Protein AF-A0A352EFM8-F1 (afdb_monomer)

Mean predicted aligned error: 11.44 Å

Sequence (247 aa):
MKALNWIQSRQKWVYFTLVALVGALAIYLSIPFSAQFQYDYRLGQVWLEDDLYAPTDVVLPKSVDDLETDRSLLIENKDLLYDYHFRKEVWEEQSILDTLSIDQYKIWQESGVIESLPSANHRLFLYDGTLLDFTSSFTPNSIQAKHGLEEGVVILPTYTLNTALTDSALQFKLQALTLNKGILTSGTPVVLRGATITTEKFEMLKALERSFDASANELNWSARVGAVLYILLMFFALAVYLHVHYP

Nearest PDB structures (foldseek):
  8foh-assembly1_C  TM=2.160E-01  e=4.824E+00  Saccharomyces cerevisiae
  8foj-assembly1_C  TM=1.645E-01  e=9.519E+00  Saccharomyces cerevisiae

Secondary structure (DSSP, 8-state):
-HHHHHHHHTHHHHHHHHHHHHHHHHHHHH-------S----TT-B--SSPEEPSS-EEEEPPHHHHHHHHHHHHHTPPEEEEE---HHHHHHTT--SSS-THHHHHHHHH-B-SSPPPTTS-EEETTS-B---TTPBPHHHHHHHHT--TT-----SEEE-HHHHHHHHHHHHHT--SEEEEE-TT-EEE-TT-B--HHHHHHHHHHHHHHHHHHHHHHHHHHHHHHHHHHHHHHHHHHHHHHH--

pLDDT: mean 85.29, std 9.62, range [52.12, 95.75]

Solvent-accessible surface area (backbone atoms only — not comparable to full-atom values): 14351 Å² total; per-residue (Å²): 128,66,70,65,60,55,48,62,80,41,41,72,59,54,52,49,54,53,52,47,51,54,50,45,50,54,56,58,75,68,58,84,79,69,63,68,69,90,74,90,84,54,81,70,39,65,36,83,54,76,68,38,52,30,88,50,73,40,69,35,68,50,52,70,66,55,53,50,49,54,50,48,53,48,65,76,45,35,56,45,26,24,43,82,48,94,48,57,69,62,51,59,76,63,54,77,68,88,82,72,61,80,64,54,50,51,50,44,64,74,43,32,26,32,82,68,88,75,65,90,74,43,50,40,25,35,79,88,67,48,82,53,78,65,90,73,38,43,32,52,68,58,51,33,66,75,69,71,54,65,96,82,70,82,66,80,55,26,46,44,80,34,60,70,59,22,51,51,53,46,49,51,53,63,70,66,56,74,66,52,77,48,68,48,48,51,70,41,79,64,48,50,56,71,37,66,29,41,73,68,44,42,52,52,52,53,39,48,38,52,52,44,44,56,54,28,54,60,51,36,53,58,50,50,54,49,50,54,51,50,49,51,50,54,50,47,55,52,50,52,52,44,54,74,77,58,120

Radius of gyration: 38.6 Å; Cα contacts (8 Å, |Δi|>4): 262; chains: 1; bounding box: 72×63×109 Å

Foldseek 3Di:
DVVVVVCVVCVVVVVLVVVLVVVLVVVLVPDPLADFDPDDDDAFDFAADAFDFAQAKFFQFDDPVRLVVVLVVCVVAFAWEKEFADCLVVVVVVPQDVDDDSVVSVLQNVLWEDQDDDDPSHFYAYPVRHGDDNPSHHYPVRVCVVRVTDPPDDDDTRIDTDPVVRVVRSVVVSVVDDRTPGMRHGRHGLDHHRDTCHPSSVSVVVRSRVVSRVVSVVVSVVVSVVSSVVSVVVSVVVVVVCVVPPD

Structure (mmCIF, N/CA/C/O backbone):
data_AF-A0A352EFM8-F1
#
_entry.id   AF-A0A352EFM8-F1
#
loop_
_atom_site.group_PDB
_atom_site.id
_atom_site.type_symbol
_atom_site.label_atom_id
_atom_site.label_alt_id
_atom_site.label_comp_id
_atom_site.label_asym_id
_atom_site.label_entity_id
_atom_site.label_seq_id
_atom_site.pdbx_PDB_ins_code
_atom_site.Cartn_x
_atom_site.Cartn_y
_atom_site.Cartn_z
_atom_site.occupancy
_atom_site.B_iso_or_equiv
_atom_site.auth_seq_id
_atom_site.auth_comp_id
_atom_site.auth_asym_id
_atom_site.auth_atom_id
_atom_site.pdbx_PDB_model_num
ATOM 1 N N . MET A 1 1 ? -32.260 -40.413 50.778 1.00 54.03 1 MET A N 1
ATOM 2 C CA . MET A 1 1 ? -33.074 -39.176 50.882 1.00 54.03 1 MET A CA 1
ATOM 3 C C . MET A 1 1 ? -32.422 -38.105 51.784 1.00 54.03 1 MET A C 1
ATOM 5 O O . MET A 1 1 ? -33.119 -37.436 52.528 1.00 54.03 1 MET A O 1
ATOM 9 N N . LYS A 1 2 ? -31.091 -37.897 51.732 1.00 56.03 2 LYS A N 1
ATOM 10 C CA . LYS A 1 2 ? -30.406 -36.829 52.504 1.00 56.03 2 LYS A CA 1
ATOM 11 C C . LYS A 1 2 ? -30.242 -35.518 51.717 1.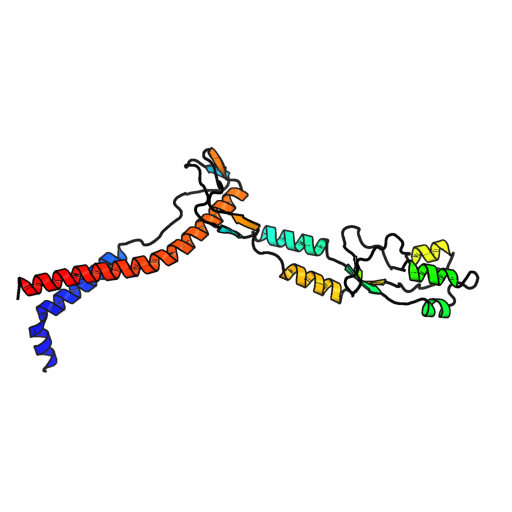00 56.03 2 LYS A C 1
ATOM 13 O O . LYS A 1 2 ? -30.234 -34.452 52.316 1.00 56.03 2 LYS A O 1
ATOM 18 N N . ALA A 1 3 ? -30.191 -35.591 50.384 1.00 60.59 3 ALA A N 1
ATOM 19 C CA . ALA A 1 3 ? -30.083 -34.417 49.513 1.00 60.59 3 ALA A CA 1
ATOM 20 C C . ALA A 1 3 ? -31.342 -33.524 49.534 1.00 60.59 3 ALA A C 1
ATOM 22 O O . ALA A 1 3 ? -31.232 -32.304 49.497 1.00 60.59 3 ALA A O 1
ATOM 23 N N . LEU A 1 4 ? -32.532 -34.124 49.662 1.00 63.97 4 LEU A N 1
ATOM 24 C CA . LEU A 1 4 ? -33.809 -33.400 49.632 1.00 63.97 4 LEU A CA 1
ATOM 25 C C . LEU A 1 4 ? -34.028 -32.541 50.893 1.00 63.97 4 LEU A C 1
ATOM 27 O O . LEU A 1 4 ? -34.449 -31.393 50.799 1.00 63.97 4 LEU A O 1
ATOM 31 N N . ASN A 1 5 ? -33.642 -33.057 52.066 1.00 61.78 5 ASN A N 1
ATOM 32 C CA . ASN A 1 5 ? -33.755 -32.328 53.335 1.00 61.78 5 ASN A CA 1
ATOM 33 C C . ASN A 1 5 ? -32.667 -31.243 53.491 1.00 61.78 5 ASN A C 1
ATOM 35 O O . ASN A 1 5 ? -32.882 -30.257 54.190 1.00 61.78 5 ASN A O 1
ATOM 39 N N . TRP A 1 6 ? -31.522 -31.385 52.809 1.00 64.12 6 TRP A N 1
ATOM 40 C CA . TRP A 1 6 ? -30.477 -30.351 52.737 1.00 64.12 6 TRP A CA 1
ATOM 41 C C . TRP A 1 6 ? -30.919 -29.124 51.921 1.00 64.12 6 TRP A C 1
ATOM 43 O O . TRP A 1 6 ? -30.577 -27.993 52.258 1.00 64.12 6 TRP A O 1
ATOM 53 N N . ILE A 1 7 ? -31.734 -29.338 50.884 1.00 58.78 7 ILE A N 1
ATOM 54 C CA . ILE A 1 7 ? -32.344 -28.266 50.085 1.00 58.78 7 ILE A CA 1
ATOM 55 C C . ILE A 1 7 ? -33.415 -27.503 50.873 1.00 58.78 7 ILE A C 1
ATOM 57 O O . ILE A 1 7 ? -33.482 -26.280 50.768 1.00 58.78 7 ILE A O 1
ATOM 61 N N . GLN A 1 8 ? -34.201 -28.182 51.715 1.00 64.25 8 GLN A N 1
ATOM 62 C CA . GLN A 1 8 ? -35.221 -27.515 52.533 1.00 64.25 8 GLN A CA 1
ATOM 63 C C . GLN A 1 8 ? -34.623 -26.587 53.599 1.00 64.25 8 GLN A C 1
ATOM 65 O O . GLN A 1 8 ? -35.146 -25.496 53.813 1.00 64.25 8 GLN A O 1
ATOM 70 N N . SER A 1 9 ? -33.491 -26.945 54.218 1.00 67.06 9 SER A N 1
ATOM 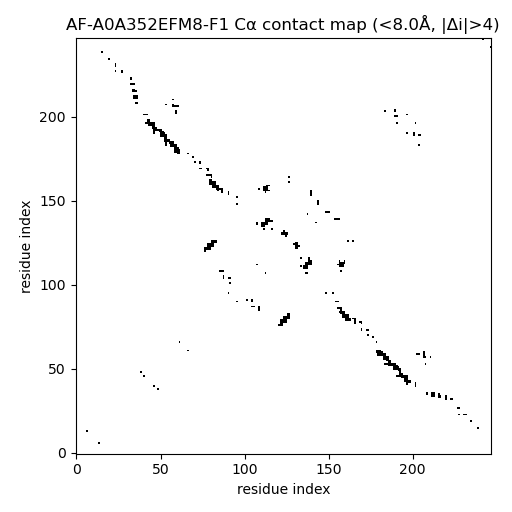71 C CA . SER A 1 9 ? -32.842 -26.065 55.205 1.00 67.06 9 SER A CA 1
ATOM 72 C C . SER A 1 9 ? -32.179 -24.827 54.584 1.00 67.06 9 SER A C 1
ATOM 74 O O . SER A 1 9 ? -31.932 -23.849 55.286 1.00 67.06 9 SER A O 1
ATOM 76 N N . ARG A 1 10 ? -31.917 -24.838 53.268 1.00 75.19 10 ARG A N 1
ATOM 77 C CA . ARG A 1 10 ? -31.292 -23.731 52.517 1.00 75.19 10 ARG A CA 1
ATOM 78 C C . ARG A 1 10 ? -32.223 -23.051 51.513 1.00 75.19 10 ARG A C 1
ATOM 80 O O . ARG A 1 10 ? -31.763 -22.242 50.710 1.00 75.19 10 ARG A O 1
ATOM 87 N N . GLN A 1 11 ? -33.525 -23.329 51.576 1.00 80.12 11 GLN A N 1
ATOM 88 C CA . GLN A 1 11 ? -34.507 -22.877 50.590 1.00 80.12 11 GLN A CA 1
ATOM 89 C C . GLN A 1 11 ? -34.464 -21.355 50.349 1.00 80.12 11 GLN A C 1
ATOM 91 O O . GLN A 1 11 ? -34.461 -20.930 49.197 1.00 80.12 11 GLN A O 1
ATOM 96 N N . LYS A 1 12 ? -34.338 -20.534 51.405 1.00 78.00 12 LYS A N 1
ATOM 97 C CA . LYS A 1 12 ? -34.237 -19.063 51.284 1.00 78.00 12 LYS A CA 1
ATOM 98 C C . LYS A 1 12 ? -33.049 -18.620 50.413 1.00 78.00 12 LYS A C 1
ATOM 100 O O . LYS A 1 12 ? -33.198 -17.757 49.554 1.00 78.00 12 LYS A O 1
ATOM 105 N N . TRP A 1 13 ? -31.889 -19.249 50.597 1.00 78.81 13 TRP A N 1
ATOM 106 C CA . TRP A 1 13 ? -30.665 -18.930 49.859 1.00 78.81 13 TRP A CA 1
ATOM 107 C C . TRP A 1 13 ? -30.717 -19.399 48.405 1.00 78.81 13 TRP A C 1
ATOM 109 O O . TRP A 1 13 ? -30.233 -18.691 47.531 1.00 78.81 13 TRP A O 1
ATOM 119 N N . VAL A 1 14 ? -31.347 -20.547 48.136 1.00 83.56 14 VAL A N 1
ATOM 120 C CA . VAL A 1 14 ? -31.542 -21.055 46.765 1.00 83.56 14 VAL A CA 1
ATOM 121 C C . VAL A 1 14 ? -32.474 -20.144 45.958 1.00 83.56 14 VAL A C 1
ATOM 123 O O . VAL A 1 14 ? -32.205 -19.862 44.794 1.00 83.56 14 VAL A O 1
ATOM 126 N N . TYR A 1 15 ? -33.554 -19.645 46.568 1.00 83.19 15 TYR A N 1
ATOM 127 C CA . TYR A 1 15 ? -34.435 -18.677 45.907 1.00 83.19 15 TYR A CA 1
ATOM 128 C C . TYR A 1 15 ? -33.726 -17.346 45.644 1.00 83.19 15 TYR A C 1
ATOM 130 O O . TYR A 1 15 ? -33.849 -16.799 44.550 1.00 83.19 15 TYR A O 1
ATOM 138 N N . PHE A 1 16 ? -32.954 -16.842 46.611 1.00 85.25 16 PHE A N 1
ATOM 139 C CA . PHE A 1 16 ? -32.200 -15.602 46.439 1.00 85.25 16 PHE A CA 1
ATOM 140 C C . PHE A 1 16 ? -31.177 -15.701 45.302 1.00 85.25 16 PHE A C 1
ATOM 142 O O . PHE A 1 16 ? -31.128 -14.814 44.453 1.00 85.25 16 PHE A O 1
ATOM 149 N N . THR A 1 17 ? -30.394 -16.785 45.237 1.00 85.00 17 THR A N 1
ATOM 150 C CA . THR A 1 17 ? -29.406 -16.970 44.162 1.00 85.00 17 THR A CA 1
ATOM 151 C C . THR A 1 17 ? -30.064 -17.086 42.791 1.00 85.00 17 THR A C 1
ATOM 153 O O . THR A 1 17 ? -29.550 -16.523 41.828 1.00 85.00 17 THR A O 1
ATOM 156 N N . LEU A 1 18 ? -31.219 -17.751 42.697 1.00 86.75 18 LEU A N 1
ATOM 157 C CA . LEU A 1 18 ? -31.985 -17.844 41.455 1.00 86.75 18 LEU A CA 1
ATOM 158 C C . LEU A 1 18 ? -32.497 -16.468 40.994 1.00 86.75 18 LEU A C 1
ATOM 160 O O . LEU A 1 18 ? -32.308 -16.106 39.834 1.00 86.75 18 LEU A O 1
ATOM 164 N N . VAL A 1 19 ? -33.091 -15.679 41.896 1.00 86.88 19 VAL A N 1
ATOM 165 C CA . VAL A 1 19 ? -33.574 -14.320 41.584 1.00 86.88 19 VAL A CA 1
ATOM 166 C C . VAL A 1 19 ? -32.415 -13.394 41.210 1.00 86.88 19 VAL A C 1
ATOM 168 O O . VAL A 1 19 ? -32.523 -12.654 40.234 1.00 86.88 19 VAL A O 1
ATOM 171 N N . ALA A 1 20 ? -31.294 -13.466 41.930 1.00 89.38 20 ALA A N 1
ATOM 172 C CA . ALA A 1 20 ? -30.094 -12.690 41.631 1.00 89.38 20 ALA A CA 1
ATOM 173 C C . ALA A 1 20 ? -29.517 -13.033 40.250 1.00 89.38 20 ALA A C 1
ATOM 175 O O . ALA A 1 20 ? -29.157 -12.132 39.499 1.00 89.38 20 ALA A O 1
ATOM 176 N N . LEU A 1 21 ? -29.480 -14.317 39.881 1.00 88.62 21 LEU A N 1
ATOM 177 C CA . LEU A 1 21 ? -28.984 -14.755 38.576 1.00 88.62 21 LEU A CA 1
ATOM 178 C C . LEU A 1 21 ? -29.888 -14.272 37.437 1.00 88.62 21 LEU A C 1
ATOM 180 O O . LEU A 1 21 ? -29.389 -13.735 36.450 1.00 88.62 21 LEU A O 1
ATOM 184 N N . VAL A 1 22 ? -31.210 -14.408 37.580 1.00 89.38 22 VAL A N 1
ATOM 185 C CA . VAL A 1 22 ? -32.173 -13.922 36.578 1.00 89.38 22 VAL A CA 1
ATOM 186 C C . VAL A 1 22 ? -32.122 -12.396 36.464 1.00 89.38 22 VAL A C 1
ATOM 188 O O . VAL A 1 22 ? -32.109 -11.867 35.354 1.00 89.38 22 VAL A O 1
ATOM 191 N N . GLY A 1 23 ? -32.037 -11.684 37.591 1.00 88.25 23 GLY A N 1
ATOM 192 C CA . GLY A 1 23 ? -31.904 -10.228 37.615 1.00 88.25 23 GLY A CA 1
ATOM 193 C C . GLY A 1 23 ? -30.600 -9.749 36.978 1.00 88.25 23 GLY A C 1
ATOM 194 O O . GLY A 1 23 ? -30.615 -8.823 36.171 1.00 88.25 23 GLY A O 1
ATOM 195 N N . ALA A 1 24 ? -29.482 -10.416 37.271 1.00 88.88 24 ALA A N 1
ATOM 196 C CA . ALA A 1 24 ? -28.196 -10.116 36.655 1.00 88.88 24 ALA A CA 1
ATOM 197 C C . ALA A 1 24 ? -28.226 -10.325 35.138 1.00 88.88 24 ALA A C 1
ATOM 199 O O . ALA A 1 24 ? -27.746 -9.471 34.394 1.00 88.88 24 ALA A O 1
ATOM 200 N N . LEU A 1 25 ? -28.836 -11.424 34.681 1.00 87.62 25 LEU A N 1
ATOM 201 C CA . LEU A 1 25 ? -29.013 -11.711 33.260 1.00 87.62 25 LEU A CA 1
ATOM 202 C C . LEU A 1 25 ? -29.876 -10.638 32.577 1.00 87.62 25 LEU A C 1
ATOM 204 O O . LEU A 1 25 ? -29.511 -10.151 31.511 1.00 87.62 25 LEU A O 1
ATOM 208 N N . ALA A 1 26 ? -30.988 -10.239 33.202 1.00 87.94 26 ALA A N 1
ATOM 209 C CA . ALA A 1 26 ? -31.881 -9.212 32.671 1.00 87.94 26 ALA A CA 1
ATOM 210 C C . ALA A 1 26 ? -31.186 -7.847 32.543 1.00 87.94 26 ALA A C 1
ATOM 212 O O . ALA A 1 26 ? -31.298 -7.201 31.504 1.00 87.94 26 ALA A O 1
ATOM 213 N N . ILE A 1 27 ? -30.425 -7.431 33.564 1.00 87.38 27 ILE A N 1
ATOM 214 C CA . ILE A 1 27 ? -29.653 -6.180 33.526 1.00 87.38 27 ILE A CA 1
ATOM 215 C C . ILE A 1 27 ? -28.580 -6.253 32.438 1.00 87.38 27 ILE A C 1
ATOM 217 O O . ILE A 1 27 ? -28.457 -5.327 31.640 1.00 87.38 27 ILE A O 1
ATOM 221 N N . TYR A 1 28 ? -27.828 -7.355 32.373 1.00 87.50 28 TYR A N 1
ATOM 222 C CA . TYR A 1 28 ? -26.760 -7.526 31.391 1.00 87.50 28 TYR A CA 1
ATOM 223 C C . TYR A 1 28 ? -27.277 -7.452 29.949 1.00 87.50 28 TYR A C 1
ATOM 225 O O . TYR A 1 28 ? -26.687 -6.761 29.122 1.00 87.50 28 TYR A O 1
ATOM 233 N N . LEU A 1 29 ? -28.400 -8.116 29.658 1.00 84.69 29 LEU A N 1
ATOM 234 C CA . LEU A 1 29 ? -29.023 -8.093 28.332 1.00 84.69 29 LEU A CA 1
ATOM 235 C C . LEU A 1 29 ? -29.614 -6.723 27.964 1.00 84.69 29 LEU A C 1
ATOM 237 O O . LEU A 1 29 ? -29.805 -6.448 26.783 1.00 84.69 29 LEU A O 1
ATOM 241 N N . SER A 1 30 ? -29.901 -5.866 28.949 1.00 84.00 30 SER A N 1
ATOM 242 C CA . SER A 1 30 ? -30.507 -4.552 28.721 1.00 84.00 30 SER A CA 1
ATOM 243 C C . SER A 1 30 ? -29.502 -3.455 28.343 1.00 84.00 30 SER A C 1
ATOM 245 O O . SER A 1 30 ? -29.942 -2.389 27.915 1.00 84.00 30 SER A O 1
ATOM 247 N N . ILE A 1 31 ? -28.190 -3.661 28.517 1.00 81.56 31 ILE A N 1
ATOM 248 C CA . ILE A 1 31 ? -27.173 -2.628 28.254 1.00 81.56 31 ILE A CA 1
ATOM 249 C C . ILE A 1 31 ? -26.603 -2.790 26.828 1.00 81.56 31 ILE A C 1
ATOM 251 O O . ILE A 1 31 ? -25.932 -3.788 26.550 1.00 81.56 31 ILE A O 1
ATOM 255 N N . PRO A 1 32 ? -26.805 -1.816 25.916 1.00 71.38 32 PRO A N 1
ATOM 256 C CA . PRO A 1 32 ? -26.216 -1.847 24.579 1.00 71.38 32 PRO A CA 1
ATOM 257 C C . PRO A 1 32 ? -24.745 -1.394 24.622 1.00 71.38 32 PRO A C 1
ATOM 259 O O . PRO A 1 32 ? -24.435 -0.207 24.593 1.00 71.38 32 PRO A O 1
ATOM 262 N N . PHE A 1 33 ? -23.814 -2.348 24.698 1.00 66.94 33 PHE A N 1
ATOM 263 C CA . PHE A 1 33 ? -22.368 -2.080 24.667 1.00 66.94 33 PHE A CA 1
ATOM 264 C C . PHE A 1 33 ? -21.849 -1.934 23.228 1.00 66.94 33 PHE A C 1
ATOM 266 O O . PHE A 1 33 ? -21.210 -2.857 22.711 1.00 66.94 33 PHE A O 1
ATOM 273 N N . SER A 1 34 ? -22.150 -0.811 22.576 1.00 63.75 34 SER A N 1
ATOM 274 C CA . SER A 1 34 ? -21.609 -0.459 21.258 1.00 63.75 34 SER A CA 1
ATOM 275 C C . SER A 1 34 ? -21.131 0.990 21.254 1.00 63.75 34 SER A C 1
ATOM 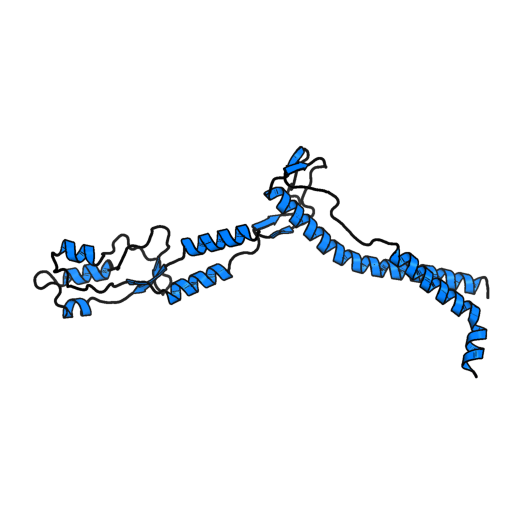277 O O . SER A 1 34 ? -21.950 1.906 21.297 1.00 63.75 34 SER A O 1
ATOM 279 N N . ALA A 1 35 ? -19.818 1.206 21.180 1.00 65.44 35 ALA A N 1
ATOM 280 C CA . ALA A 1 35 ? -19.294 2.483 20.715 1.00 65.44 35 ALA A CA 1
ATOM 281 C C . ALA A 1 35 ? -19.437 2.505 19.187 1.00 65.44 35 ALA A C 1
ATOM 283 O O . ALA A 1 35 ? -18.961 1.599 18.511 1.00 65.44 35 ALA A O 1
ATOM 284 N N . GLN A 1 36 ? -20.180 3.488 18.687 1.00 71.56 36 GLN A N 1
ATOM 285 C CA . GLN A 1 36 ? -20.426 3.731 17.268 1.00 71.56 36 GLN A CA 1
ATOM 286 C C . GLN A 1 36 ? -19.877 5.113 16.929 1.00 71.56 36 GLN A C 1
ATOM 288 O O . GLN A 1 36 ? -19.840 5.999 17.789 1.00 71.56 36 GLN A O 1
ATOM 293 N N . PHE A 1 37 ? -19.452 5.303 15.685 1.00 83.44 37 PHE A N 1
ATOM 294 C CA . PHE A 1 37 ? -19.069 6.621 15.196 1.00 83.44 37 PHE A CA 1
ATOM 295 C C . PHE A 1 37 ? -20.263 7.586 15.292 1.00 83.44 37 PHE A C 1
ATOM 297 O O . PHE A 1 37 ? -21.374 7.259 14.884 1.00 83.44 37 PHE A O 1
ATOM 304 N N . GLN A 1 38 ? -20.046 8.761 15.885 1.00 80.12 38 GLN A N 1
ATOM 305 C CA . GLN A 1 38 ? -21.134 9.652 16.306 1.00 80.12 38 GLN A CA 1
ATOM 306 C C . GLN A 1 38 ? -21.881 10.313 15.134 1.00 80.12 38 GLN A C 1
ATOM 308 O O . GLN A 1 38 ? -23.028 10.728 15.299 1.00 80.12 38 GLN A O 1
ATOM 313 N N . TYR A 1 39 ? -21.236 10.443 13.974 1.00 87.19 39 TYR A N 1
ATOM 314 C CA . TYR A 1 39 ? -21.722 11.264 12.868 1.00 87.19 39 TYR A CA 1
ATOM 315 C C . TYR A 1 39 ? -22.286 10.407 11.731 1.00 87.19 39 TYR A C 1
ATOM 317 O O . TYR A 1 39 ? -21.629 9.471 11.281 1.00 87.19 39 TYR A O 1
ATOM 325 N N . ASP A 1 40 ? -23.469 10.766 11.224 1.00 87.38 40 ASP A N 1
ATOM 326 C CA . ASP A 1 40 ? -24.011 10.216 9.974 1.00 87.38 40 ASP A CA 1
ATOM 327 C C . ASP A 1 40 ? -23.507 11.055 8.794 1.00 87.38 40 ASP A C 1
ATOM 329 O O . ASP A 1 40 ? -23.556 12.289 8.815 1.00 87.38 40 ASP A O 1
ATOM 333 N N . TYR A 1 41 ? -22.993 10.392 7.764 1.00 92.25 41 TYR A N 1
ATOM 334 C CA . TYR A 1 41 ? -22.351 11.055 6.642 1.00 92.25 41 TYR A CA 1
ATOM 335 C C . TYR A 1 41 ? -22.595 10.309 5.332 1.00 92.25 41 TYR A C 1
ATOM 337 O O . TYR A 1 41 ? -22.621 9.080 5.260 1.00 92.25 41 TYR A O 1
ATOM 345 N N . ARG A 1 42 ? -22.773 11.072 4.251 1.00 92.50 42 ARG A N 1
ATOM 346 C CA . ARG A 1 42 ? -23.041 10.541 2.908 1.00 92.50 42 ARG A CA 1
ATOM 347 C C . ARG A 1 42 ? -22.184 11.245 1.871 1.00 92.50 42 ARG A C 1
ATOM 349 O O . ARG A 1 42 ? -21.917 12.440 1.977 1.00 92.50 42 ARG A O 1
ATOM 356 N N . LEU A 1 43 ? -21.781 10.505 0.841 1.00 94.00 43 LEU A N 1
ATOM 357 C CA . LEU A 1 43 ? -21.036 11.068 -0.282 1.00 94.00 43 LEU A CA 1
ATOM 358 C C . LEU A 1 43 ? -21.836 12.216 -0.927 1.00 94.00 43 LEU A C 1
ATOM 360 O O . LEU A 1 43 ? -23.014 12.054 -1.242 1.00 94.00 43 LEU A O 1
ATOM 364 N N . GLY A 1 44 ? -21.197 13.371 -1.109 1.00 92.88 44 GLY A N 1
ATOM 365 C CA . GLY A 1 44 ? -21.798 14.566 -1.708 1.00 92.88 44 GLY A CA 1
ATOM 366 C C . GLY A 1 44 ? -22.617 15.445 -0.753 1.00 92.88 44 GLY A C 1
ATOM 367 O O . GLY A 1 44 ? -23.019 16.537 -1.148 1.00 92.88 44 GLY A O 1
ATOM 368 N N . GLN A 1 45 ? -22.849 15.024 0.496 1.00 93.94 45 GLN A N 1
ATOM 369 C CA . GLN A 1 45 ? -23.559 15.833 1.492 1.00 93.94 45 GLN A CA 1
ATOM 370 C C . GLN A 1 45 ? -22.675 16.979 2.017 1.00 93.94 45 GLN A C 1
ATOM 372 O O . GLN A 1 45 ? -21.448 16.892 2.013 1.00 93.94 45 GLN A O 1
ATOM 377 N N . VAL A 1 46 ? -23.298 18.065 2.480 1.00 94.38 46 VAL A N 1
ATOM 378 C CA . VAL A 1 46 ? -22.611 19.142 3.211 1.00 94.38 46 VAL A CA 1
ATOM 379 C C . VAL A 1 46 ? -22.439 18.737 4.675 1.00 94.38 46 VAL A C 1
ATOM 381 O O . VAL A 1 46 ? -23.400 18.322 5.321 1.00 94.38 46 VAL A O 1
ATOM 384 N N . TRP A 1 47 ? -21.227 18.878 5.206 1.00 94.44 47 TRP A N 1
ATOM 385 C CA . TRP A 1 47 ? -20.922 18.636 6.612 1.00 94.44 47 TRP A CA 1
ATOM 386 C C . TRP A 1 47 ? -21.548 19.729 7.483 1.00 94.44 47 TRP A C 1
ATOM 388 O O . TRP A 1 47 ? -21.186 20.901 7.369 1.00 94.44 47 TRP A O 1
ATOM 398 N N . LEU A 1 48 ? -22.520 19.365 8.317 1.00 92.25 48 LEU A N 1
ATOM 399 C CA . LEU A 1 48 ? -23.241 20.313 9.178 1.00 92.25 48 LEU A CA 1
ATOM 400 C C . LEU A 1 48 ? -22.681 20.378 10.601 1.00 92.25 48 LEU A C 1
ATOM 402 O O . LEU A 1 48 ? -22.943 21.351 11.308 1.00 92.25 48 LEU A O 1
ATOM 406 N N . GLU A 1 49 ? -21.922 19.356 10.978 1.00 91.56 49 GLU A N 1
ATOM 407 C CA . GLU A 1 49 ? -21.340 19.186 12.301 1.00 91.56 49 GLU A CA 1
ATOM 408 C C . GLU A 1 49 ? -20.110 20.081 12.490 1.00 91.56 49 GLU A C 1
ATOM 410 O O . GLU A 1 49 ? -19.646 20.751 11.559 1.00 91.56 49 GLU A O 1
ATOM 415 N N . ASP A 1 50 ? -19.589 20.096 13.714 1.00 93.12 50 ASP A N 1
ATOM 416 C CA . ASP A 1 50 ? -18.360 20.812 14.043 1.00 93.12 50 ASP A CA 1
ATOM 417 C C . ASP A 1 50 ? -17.147 20.253 13.281 1.00 93.12 50 ASP A C 1
ATOM 419 O O . ASP A 1 50 ? -17.174 19.152 12.719 1.00 93.12 50 ASP A O 1
ATOM 423 N N . ASP A 1 51 ? -16.076 21.047 13.245 1.00 93.38 51 ASP A N 1
ATOM 424 C CA . ASP A 1 51 ? -14.832 20.675 12.578 1.00 93.38 51 ASP A CA 1
ATOM 425 C C . ASP A 1 51 ? -14.286 19.368 13.162 1.00 93.38 51 ASP A C 1
ATOM 427 O O . ASP A 1 51 ? -13.975 19.269 14.352 1.00 93.38 51 ASP A O 1
ATOM 431 N N . LEU A 1 52 ? -14.152 18.363 12.301 1.00 92.25 52 LEU A N 1
ATOM 432 C CA . LEU A 1 52 ? -13.684 17.048 12.690 1.00 92.25 52 LEU A CA 1
ATOM 433 C C . LEU A 1 52 ? -12.188 16.932 12.428 1.00 92.25 52 LEU A C 1
ATOM 435 O O . LEU A 1 52 ? -11.728 16.943 11.282 1.00 92.25 52 LEU A O 1
ATOM 439 N N . TYR A 1 53 ? -11.446 16.742 13.511 1.00 92.69 53 TYR A N 1
ATOM 440 C CA . TYR A 1 53 ? -10.031 16.407 13.493 1.00 92.69 53 TYR A CA 1
ATOM 441 C C . TYR A 1 53 ? -9.845 14.926 13.810 1.00 92.69 53 TYR A C 1
ATOM 443 O O . TYR A 1 53 ? -10.617 14.337 14.567 1.00 92.69 53 TYR A O 1
ATOM 451 N N . ALA A 1 54 ? -8.799 14.331 13.250 1.00 92.44 54 ALA A N 1
ATOM 452 C CA . ALA A 1 54 ? -8.401 12.966 13.541 1.00 92.44 54 ALA A CA 1
ATOM 453 C C . ALA A 1 54 ? -8.057 12.816 15.039 1.00 92.44 54 ALA A C 1
ATOM 455 O O . ALA A 1 54 ? -7.116 13.453 15.508 1.00 92.44 54 ALA A O 1
ATOM 456 N N . PRO A 1 55 ? -8.767 11.986 15.814 1.00 89.56 55 PRO A N 1
ATOM 457 C CA . PRO A 1 55 ? -8.453 11.773 17.226 1.00 89.56 55 PRO A CA 1
ATOM 458 C C . PRO A 1 55 ? -7.213 10.889 17.416 1.00 89.56 55 PRO A C 1
ATOM 460 O O . PRO A 1 55 ? -6.494 11.030 18.401 1.00 89.56 55 PRO A O 1
ATOM 463 N N . THR A 1 56 ? -6.961 9.981 16.474 1.00 89.81 56 THR A N 1
ATOM 464 C CA . THR A 1 56 ? -5.887 8.984 16.506 1.00 89.81 56 THR A CA 1
ATOM 465 C C . THR A 1 56 ? -5.300 8.796 15.115 1.00 89.81 56 THR A C 1
ATOM 467 O O . THR A 1 56 ? -5.906 9.193 14.119 1.00 89.81 56 THR A O 1
ATOM 470 N N . ASP A 1 57 ? -4.139 8.150 15.050 1.00 92.75 57 ASP A N 1
ATOM 471 C CA . ASP A 1 57 ? -3.517 7.781 13.783 1.00 92.75 57 ASP A CA 1
ATOM 472 C C . ASP A 1 57 ? -4.288 6.618 13.134 1.00 92.75 57 ASP A C 1
ATOM 474 O O . ASP A 1 57 ? -4.533 5.591 13.771 1.00 92.75 57 ASP A O 1
ATOM 478 N N . VAL A 1 58 ? -4.678 6.766 11.866 1.00 92.00 58 VAL A N 1
ATOM 479 C CA . VAL A 1 58 ? -5.483 5.779 11.128 1.00 92.00 58 VAL A CA 1
ATOM 480 C C . VAL A 1 58 ? -4.857 5.482 9.772 1.00 92.00 58 VAL A C 1
ATOM 482 O O . VAL A 1 58 ? -4.490 6.381 9.023 1.00 92.00 58 VAL A O 1
ATOM 485 N N . VAL A 1 59 ? -4.766 4.202 9.418 1.00 92.81 59 VAL A N 1
ATOM 486 C CA . VAL A 1 59 ? -4.283 3.772 8.101 1.00 92.81 59 VAL A CA 1
ATOM 487 C C . VAL A 1 59 ? -5.412 3.878 7.076 1.00 92.81 59 VAL A C 1
ATOM 489 O O . VAL A 1 59 ? -6.490 3.322 7.285 1.00 92.81 59 VAL A O 1
ATOM 492 N N . LEU A 1 60 ? -5.162 4.554 5.953 1.00 92.56 60 LEU A N 1
ATOM 493 C CA . LEU A 1 60 ? -6.127 4.692 4.863 1.00 92.56 60 LEU A CA 1
ATOM 494 C C . LEU A 1 60 ? -5.954 3.534 3.862 1.00 92.56 60 LEU A C 1
ATOM 496 O O . LEU A 1 60 ? -4.944 3.506 3.148 1.00 92.56 60 LEU A O 1
ATOM 500 N N . PRO A 1 61 ? -6.892 2.572 3.784 1.00 91.12 61 PRO A N 1
ATOM 501 C CA . PRO A 1 61 ? -6.795 1.473 2.828 1.00 91.12 61 PRO A CA 1
ATOM 502 C C . PRO A 1 61 ? -7.031 1.965 1.395 1.00 91.12 61 PRO A C 1
ATOM 504 O O . PRO A 1 61 ? -7.826 2.878 1.167 1.00 91.12 61 PRO A O 1
ATOM 507 N N . LYS A 1 62 ? -6.373 1.338 0.417 1.00 92.81 62 LYS A N 1
ATOM 508 C CA . LYS A 1 62 ? -6.681 1.546 -1.005 1.00 92.81 62 LYS A CA 1
ATOM 509 C C . LYS A 1 62 ? -8.018 0.908 -1.372 1.00 92.81 62 LYS A C 1
ATOM 511 O O . LYS A 1 62 ? -8.395 -0.123 -0.808 1.00 92.81 62 LYS A O 1
ATOM 516 N N . SER A 1 63 ? -8.729 1.511 -2.323 1.00 90.12 63 SER A N 1
ATOM 517 C CA . SER A 1 63 ? -9.894 0.867 -2.922 1.00 90.12 63 SER A CA 1
ATOM 518 C C . SER A 1 63 ? -9.456 -0.222 -3.907 1.00 90.12 63 SER A C 1
ATOM 520 O O . SER A 1 63 ? -8.292 -0.301 -4.302 1.00 90.12 63 SER A O 1
ATOM 522 N N . VAL A 1 64 ? -10.393 -1.085 -4.302 1.00 91.06 64 VAL A N 1
ATOM 523 C CA . VAL A 1 64 ? -10.123 -2.124 -5.308 1.00 91.06 64 VAL A CA 1
ATOM 524 C C . VAL A 1 64 ? -9.757 -1.493 -6.656 1.00 91.06 64 VAL A C 1
ATOM 526 O O . VAL A 1 64 ? -8.826 -1.962 -7.299 1.00 91.06 64 VAL A O 1
ATOM 529 N N . ASP A 1 65 ? -10.415 -0.392 -7.016 1.00 91.81 65 ASP A N 1
ATOM 530 C CA . ASP A 1 65 ? -10.172 0.362 -8.251 1.00 91.81 65 ASP A CA 1
ATOM 531 C C . ASP A 1 65 ? -8.767 0.992 -8.278 1.00 91.81 65 ASP A C 1
AT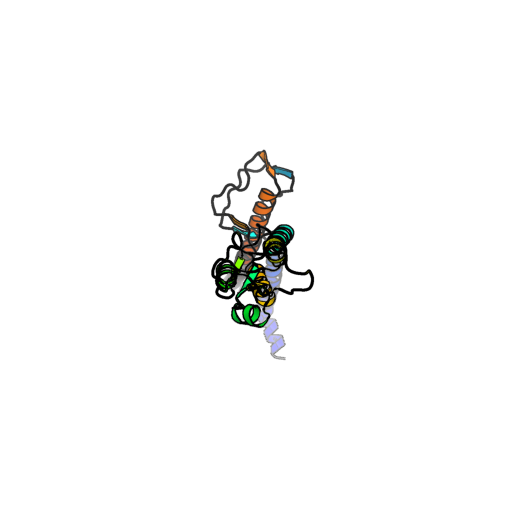OM 533 O O . ASP A 1 65 ? -8.038 0.872 -9.264 1.00 91.81 65 ASP A O 1
ATOM 537 N N . ASP A 1 66 ? -8.320 1.559 -7.150 1.00 91.62 66 ASP A N 1
ATOM 538 C CA . ASP A 1 66 ? -6.952 2.087 -7.029 1.00 91.62 66 ASP A CA 1
ATOM 539 C C . ASP A 1 66 ? -5.912 0.970 -7.198 1.00 91.62 66 ASP A C 1
ATOM 541 O O . ASP A 1 66 ? -4.898 1.146 -7.869 1.00 91.62 66 ASP A O 1
ATOM 545 N N . LEU A 1 67 ? -6.162 -0.206 -6.608 1.00 93.62 67 LEU A N 1
ATOM 546 C CA . LEU A 1 67 ? -5.265 -1.357 -6.727 1.00 93.62 67 LEU A CA 1
ATOM 547 C C . LEU A 1 67 ? -5.226 -1.913 -8.155 1.00 93.62 67 LEU A C 1
ATOM 549 O O . LEU A 1 67 ? -4.179 -2.376 -8.600 1.00 93.62 67 LEU A O 1
ATOM 553 N N . GLU A 1 68 ? -6.348 -1.914 -8.870 1.00 94.31 68 GLU A N 1
ATOM 554 C CA . GLU A 1 68 ? -6.411 -2.322 -10.278 1.00 94.31 68 GLU A CA 1
ATOM 555 C C . GLU A 1 68 ? -5.700 -1.323 -11.193 1.00 94.31 68 GLU A C 1
ATOM 557 O O . GLU A 1 68 ? -4.959 -1.732 -12.093 1.00 94.31 68 GLU A O 1
ATOM 562 N N . THR A 1 69 ? -5.842 -0.029 -10.910 1.00 94.88 69 THR A N 1
ATOM 563 C CA . THR A 1 69 ? -5.119 1.039 -11.606 1.00 94.88 69 THR A CA 1
ATOM 564 C C . THR A 1 69 ? -3.612 0.903 -11.391 1.00 94.88 69 THR A C 1
ATOM 566 O O . THR A 1 69 ? -2.861 0.834 -12.363 1.00 94.88 69 THR A O 1
ATOM 569 N N . ASP A 1 70 ? -3.163 0.755 -10.140 1.00 94.75 70 ASP A N 1
ATOM 570 C CA . ASP A 1 70 ? -1.749 0.544 -9.802 1.00 94.75 70 ASP A CA 1
ATOM 571 C C . ASP A 1 70 ? -1.175 -0.696 -10.509 1.00 94.75 70 ASP A C 1
ATOM 573 O O . ASP A 1 70 ? -0.071 -0.657 -11.058 1.00 94.75 70 ASP A O 1
ATOM 577 N N . ARG A 1 71 ? -1.930 -1.806 -10.539 1.00 95.25 71 ARG A N 1
ATOM 578 C CA . ARG A 1 71 ? -1.535 -3.028 -11.263 1.00 95.25 71 ARG A CA 1
ATOM 579 C C . ARG A 1 71 ? -1.390 -2.779 -12.757 1.00 95.25 71 ARG A C 1
ATOM 581 O O . ARG A 1 71 ? -0.402 -3.213 -13.344 1.00 95.25 71 ARG A O 1
ATOM 588 N N . SER A 1 72 ? -2.356 -2.095 -13.358 1.00 95.38 72 SER A N 1
ATOM 589 C CA . SER A 1 72 ? -2.353 -1.797 -14.790 1.00 95.38 72 SER A CA 1
ATOM 590 C C . SER A 1 72 ? -1.156 -0.924 -15.165 1.00 95.38 72 SER A C 1
ATOM 592 O O . SER A 1 72 ? -0.435 -1.258 -16.102 1.00 95.38 72 SER A O 1
ATOM 594 N N . LEU A 1 73 ? -0.862 0.107 -14.365 1.00 94.25 73 LEU A N 1
ATOM 595 C CA . LEU A 1 73 ? 0.301 0.980 -14.556 1.00 94.25 73 LEU A CA 1
ATOM 596 C C . LEU A 1 73 ? 1.634 0.227 -14.445 1.00 94.25 73 LEU A C 1
ATOM 598 O O . LEU A 1 73 ? 2.569 0.530 -15.188 1.00 94.25 73 LEU A O 1
ATOM 602 N N . LEU A 1 74 ? 1.735 -0.755 -13.541 1.00 94.06 74 LEU A N 1
ATOM 603 C CA . LEU A 1 74 ? 2.924 -1.605 -13.421 1.00 94.06 74 LEU A CA 1
ATOM 604 C C . LEU A 1 74 ? 3.100 -2.555 -14.607 1.00 94.06 74 LEU A C 1
ATOM 606 O O . LEU A 1 74 ? 4.233 -2.827 -14.993 1.00 94.06 74 LEU A O 1
ATOM 610 N N . ILE A 1 75 ? 2.003 -3.072 -15.163 1.00 93.94 75 ILE A N 1
ATOM 611 C CA . ILE A 1 75 ? 2.034 -3.951 -16.338 1.00 93.94 75 ILE A CA 1
ATOM 612 C C . ILE A 1 75 ? 2.405 -3.150 -17.590 1.00 93.94 75 ILE A C 1
ATOM 614 O O . ILE A 1 75 ? 3.236 -3.604 -18.375 1.00 93.94 75 ILE A O 1
ATOM 618 N N . GLU A 1 76 ? 1.817 -1.963 -17.756 1.00 93.69 76 GLU A N 1
ATOM 619 C CA . GLU A 1 76 ? 2.077 -1.060 -18.881 1.00 93.69 76 GLU A CA 1
ATOM 620 C C . GLU A 1 76 ? 3.526 -0.556 -18.895 1.00 93.69 76 GLU A C 1
ATOM 622 O O . GLU A 1 76 ? 4.148 -0.506 -19.952 1.00 93.69 76 GLU A O 1
ATOM 627 N N . ASN A 1 77 ? 4.078 -0.224 -17.722 1.00 93.44 77 ASN A N 1
ATOM 628 C CA . ASN A 1 77 ? 5.429 0.327 -17.570 1.00 93.44 77 ASN A CA 1
ATOM 629 C C . ASN A 1 77 ? 6.401 -0.684 -16.948 1.00 93.44 77 ASN A C 1
ATOM 631 O O . ASN A 1 77 ? 7.252 -0.318 -16.128 1.00 93.44 77 ASN A O 1
ATOM 635 N N . LYS A 1 78 ? 6.244 -1.972 -17.276 1.00 93.62 78 LYS A N 1
ATOM 636 C CA . LYS A 1 78 ? 7.100 -3.023 -16.719 1.00 93.62 78 LYS A CA 1
ATOM 637 C C . LYS A 1 78 ? 8.558 -2.826 -17.139 1.00 93.62 78 LYS A C 1
ATOM 639 O O . LYS A 1 78 ? 8.850 -2.337 -18.227 1.00 93.62 78 LYS A O 1
ATOM 644 N N . ASP A 1 79 ? 9.483 -3.231 -16.279 1.00 93.69 79 ASP A N 1
ATOM 645 C CA . ASP A 1 79 ? 10.907 -3.190 -16.616 1.00 93.69 79 ASP A CA 1
ATOM 646 C C . ASP A 1 79 ? 11.217 -4.332 -17.585 1.00 93.69 79 ASP A C 1
ATOM 648 O O . ASP A 1 79 ? 10.740 -5.447 -17.380 1.00 93.69 79 ASP A O 1
ATOM 652 N N . LEU A 1 80 ? 12.015 -4.074 -18.621 1.00 94.50 80 LEU A N 1
ATOM 653 C CA . LEU A 1 80 ? 12.426 -5.095 -19.584 1.00 94.50 80 LEU A CA 1
ATOM 654 C C . LEU A 1 80 ? 13.865 -5.505 -19.305 1.00 94.50 80 LEU A C 1
ATOM 656 O O . LEU A 1 80 ? 14.770 -4.667 -19.321 1.00 94.50 80 LEU A O 1
ATOM 660 N N . LEU A 1 81 ? 14.063 -6.797 -19.061 1.00 94.38 81 LEU A N 1
ATOM 661 C CA . LEU A 1 81 ? 15.374 -7.366 -18.783 1.00 94.38 81 LEU A CA 1
ATOM 662 C C . LEU A 1 81 ? 15.899 -8.074 -20.029 1.00 94.38 81 LEU A C 1
ATOM 664 O O . LEU A 1 81 ? 15.179 -8.850 -20.656 1.00 94.38 81 LEU A O 1
ATOM 668 N N . TYR A 1 82 ? 17.154 -7.812 -20.374 1.00 94.12 82 TYR A N 1
ATOM 669 C CA . TYR A 1 82 ? 17.820 -8.377 -21.541 1.00 94.12 82 TYR A CA 1
ATOM 670 C C . TYR A 1 82 ? 19.005 -9.246 -21.132 1.00 94.12 82 TYR A C 1
ATOM 672 O O . TYR A 1 82 ? 19.726 -8.938 -20.182 1.00 94.12 82 TYR A O 1
ATOM 680 N N . ASP A 1 83 ? 19.236 -10.301 -21.904 1.00 93.88 83 ASP A N 1
ATOM 681 C CA . ASP A 1 83 ? 20.476 -11.064 -21.865 1.00 93.88 83 ASP A CA 1
ATOM 682 C C . ASP A 1 83 ? 21.422 -10.527 -22.936 1.00 93.88 83 ASP A C 1
ATOM 684 O O . ASP A 1 83 ? 21.016 -10.285 -24.079 1.00 93.88 83 ASP A O 1
ATOM 688 N N . TYR A 1 84 ? 22.688 -10.351 -22.563 1.00 92.44 84 TYR A N 1
ATOM 689 C CA . TYR A 1 84 ? 23.736 -9.971 -23.498 1.00 92.44 84 TYR A CA 1
ATOM 690 C C . TYR A 1 84 ? 24.428 -11.203 -24.060 1.00 92.44 84 TYR A C 1
ATOM 692 O O . TYR A 1 84 ? 24.822 -12.114 -23.331 1.00 92.44 84 TYR A O 1
ATOM 700 N N . HIS A 1 85 ? 24.649 -11.175 -25.366 1.00 91.56 85 HIS A N 1
ATOM 701 C CA . HIS A 1 85 ? 25.349 -12.206 -26.096 1.00 91.56 85 HIS A CA 1
ATOM 702 C C . HIS A 1 85 ? 26.492 -11.618 -26.909 1.00 91.56 85 HIS A C 1
ATOM 704 O O . HIS A 1 85 ? 26.327 -10.671 -27.685 1.00 91.56 85 HIS A O 1
ATOM 710 N N . PHE A 1 86 ? 27.650 -12.255 -26.795 1.00 88.62 86 PHE A N 1
ATOM 711 C CA . PHE A 1 86 ? 28.766 -11.987 -27.683 1.00 88.62 86 PHE A CA 1
ATOM 712 C C . PHE A 1 86 ? 28.532 -12.704 -29.021 1.00 88.62 86 PHE A C 1
ATOM 714 O O . PHE A 1 86 ? 28.362 -13.923 -29.049 1.00 88.62 86 PHE A O 1
ATOM 721 N N . ARG A 1 87 ? 28.443 -11.948 -30.123 1.00 87.38 87 ARG A N 1
ATOM 722 C CA . ARG A 1 87 ? 28.072 -12.457 -31.460 1.00 87.38 87 ARG A CA 1
ATOM 723 C C . ARG A 1 87 ? 29.123 -12.195 -32.532 1.00 87.38 87 ARG A C 1
ATOM 725 O O . ARG A 1 87 ? 28.978 -12.707 -33.636 1.00 87.38 87 ARG A O 1
ATOM 732 N N . LYS A 1 88 ? 30.192 -11.466 -32.202 1.00 83.38 88 LYS A N 1
ATOM 733 C CA . LYS A 1 88 ? 31.280 -11.139 -33.129 1.00 83.38 88 LYS A CA 1
ATOM 734 C C . LYS A 1 88 ? 31.780 -12.355 -33.924 1.00 83.38 88 LYS A C 1
ATOM 736 O O . LYS A 1 88 ? 31.820 -12.289 -35.144 1.00 83.38 88 LYS A O 1
ATOM 741 N N . GLU A 1 89 ? 32.105 -13.455 -33.245 1.00 81.19 89 GLU A N 1
ATOM 742 C CA . GLU A 1 89 ? 32.622 -14.681 -33.881 1.00 81.19 89 GLU A CA 1
ATOM 743 C C . GLU A 1 89 ? 31.597 -15.309 -34.841 1.00 81.19 89 GLU A C 1
ATOM 745 O O . GLU A 1 89 ? 31.937 -15.700 -35.952 1.00 81.19 89 GLU A O 1
ATOM 750 N N . VAL A 1 90 ? 30.316 -15.311 -34.455 1.00 84.19 90 VAL A N 1
ATOM 751 C CA . VAL A 1 90 ? 29.216 -15.843 -35.276 1.00 84.19 90 VAL A CA 1
ATOM 752 C C . VAL A 1 90 ? 29.037 -15.031 -36.562 1.00 84.19 90 VAL A C 1
ATOM 754 O O . VAL A 1 90 ? 28.827 -15.601 -37.628 1.00 84.19 90 VAL A O 1
ATOM 757 N N . TRP A 1 91 ? 29.133 -13.702 -36.486 1.00 82.94 91 TRP A N 1
ATOM 758 C CA . TRP A 1 91 ? 29.027 -12.841 -37.669 1.00 82.94 91 TRP A CA 1
ATOM 759 C C . TRP A 1 91 ? 30.243 -12.958 -38.596 1.00 82.94 91 TRP A C 1
ATOM 761 O O . TRP A 1 91 ? 30.093 -12.849 -39.814 1.00 82.94 91 TRP A O 1
ATOM 771 N N . GLU A 1 92 ? 31.434 -13.193 -38.036 1.00 78.62 92 GLU A N 1
ATOM 772 C CA . GLU A 1 92 ? 32.658 -13.440 -38.808 1.00 78.62 92 GLU A CA 1
ATOM 773 C C . GLU A 1 92 ? 32.573 -14.757 -39.593 1.00 78.62 92 GLU A C 1
ATOM 775 O O . GLU A 1 92 ? 32.888 -14.774 -40.783 1.00 78.62 92 GLU A O 1
ATOM 780 N N . GLU A 1 93 ? 32.078 -15.834 -38.976 1.00 77.69 93 GLU A N 1
ATOM 781 C CA . GLU A 1 93 ? 31.871 -17.132 -39.641 1.00 77.69 93 GLU A CA 1
ATOM 782 C C . GLU A 1 93 ? 30.829 -17.074 -40.766 1.00 77.69 93 GLU A C 1
ATOM 784 O O . GLU A 1 93 ? 30.941 -17.796 -41.756 1.00 77.69 93 GLU A O 1
ATOM 789 N N . GLN A 1 94 ? 29.826 -16.205 -40.634 1.00 72.50 94 GLN A N 1
ATOM 790 C CA . GLN A 1 94 ? 28.762 -16.027 -41.624 1.00 72.50 94 GLN A CA 1
ATOM 791 C C . GLN A 1 94 ? 29.174 -15.166 -42.829 1.00 72.50 94 GLN A C 1
ATOM 793 O O . GLN A 1 94 ? 28.343 -14.957 -43.711 1.00 72.50 94 GLN A O 1
ATOM 798 N N . SER A 1 95 ? 30.413 -14.648 -42.853 1.00 66.81 95 SER A N 1
ATOM 799 C CA . SER A 1 95 ? 30.978 -13.819 -43.933 1.00 66.81 95 SER A CA 1
ATOM 800 C C . SER A 1 95 ? 30.004 -12.756 -44.470 1.00 66.81 95 SER A C 1
ATOM 802 O O . SER A 1 95 ? 29.925 -12.513 -45.669 1.00 66.81 95 SER A O 1
ATOM 804 N N . ILE A 1 96 ? 29.235 -12.122 -43.575 1.00 66.00 96 ILE A N 1
ATOM 805 C CA . ILE A 1 96 ? 28.126 -11.217 -43.937 1.00 66.00 96 ILE A CA 1
ATOM 806 C C . ILE A 1 96 ? 28.622 -9.994 -44.730 1.00 66.00 96 ILE A C 1
ATOM 808 O O . ILE A 1 96 ? 27.914 -9.466 -45.584 1.00 66.00 96 ILE A O 1
ATOM 812 N N . LEU A 1 97 ? 29.848 -9.543 -44.455 1.00 64.38 97 LEU A N 1
ATOM 813 C CA . LEU A 1 97 ? 30.551 -8.501 -45.198 1.00 64.38 97 LEU A CA 1
ATOM 814 C C . LEU A 1 97 ? 31.803 -9.073 -45.873 1.00 64.38 97 LEU A C 1
ATOM 816 O O . LEU A 1 97 ? 32.854 -9.178 -45.245 1.00 64.38 97 LEU A O 1
ATOM 820 N N . ASP A 1 98 ? 31.716 -9.343 -47.175 1.00 60.59 98 ASP A N 1
ATOM 821 C CA . ASP A 1 98 ? 32.852 -9.822 -47.978 1.00 60.59 98 ASP A CA 1
ATOM 822 C C . ASP A 1 98 ? 33.878 -8.727 -48.333 1.00 60.59 98 ASP A C 1
ATOM 824 O O . ASP A 1 98 ? 34.961 -9.037 -48.829 1.00 60.59 98 ASP A O 1
ATOM 828 N N . THR A 1 99 ? 33.581 -7.435 -48.114 1.00 57.03 99 THR A N 1
ATOM 829 C CA . THR A 1 99 ? 34.434 -6.351 -48.652 1.00 57.03 99 THR A CA 1
ATOM 830 C C . THR A 1 99 ? 34.912 -5.252 -47.702 1.00 57.03 99 THR A C 1
ATOM 832 O O . THR A 1 99 ? 35.843 -4.550 -48.093 1.00 57.03 99 THR A O 1
ATOM 835 N N . LEU A 1 100 ? 34.410 -5.065 -46.473 1.00 52.12 100 LEU A N 1
ATOM 836 C CA . LEU A 1 100 ? 34.814 -3.897 -45.660 1.00 52.12 100 LEU A CA 1
ATOM 837 C C . LEU A 1 100 ? 34.876 -4.165 -44.141 1.00 52.12 100 LEU A C 1
ATOM 839 O O . LEU A 1 100 ? 33.890 -4.030 -43.425 1.00 52.12 100 LEU A O 1
ATOM 843 N N . SER A 1 101 ? 36.106 -4.443 -43.691 1.00 59.59 101 SER A N 1
ATOM 844 C CA . SER A 1 101 ? 36.693 -4.237 -42.354 1.00 59.59 101 SER A CA 1
ATOM 845 C C . SER A 1 101 ? 36.047 -4.941 -41.149 1.00 59.59 101 SER A C 1
ATOM 847 O O . SER A 1 101 ? 35.008 -4.519 -40.649 1.00 59.59 101 SER A O 1
ATOM 849 N N . ILE A 1 102 ? 36.783 -5.902 -40.569 1.00 63.16 102 ILE A N 1
ATOM 850 C CA . ILE A 1 102 ? 36.567 -6.539 -39.244 1.00 63.16 102 ILE A CA 1
ATOM 851 C C . ILE A 1 102 ? 36.175 -5.521 -38.144 1.00 63.16 102 ILE A C 1
ATOM 853 O O . ILE A 1 102 ? 35.453 -5.846 -37.199 1.00 63.16 102 ILE A O 1
ATOM 857 N N . ASP A 1 103 ? 36.598 -4.263 -38.286 1.00 72.56 103 ASP A N 1
ATOM 858 C CA . ASP A 1 103 ? 36.265 -3.153 -37.389 1.00 72.56 103 ASP A CA 1
ATOM 859 C C . ASP A 1 103 ? 34.756 -2.854 -37.281 1.00 72.56 103 ASP A C 1
ATOM 861 O O . ASP A 1 103 ? 34.306 -2.378 -36.239 1.00 72.56 103 ASP A O 1
ATOM 865 N N . GLN A 1 104 ? 33.947 -3.152 -38.304 1.00 78.12 104 GLN A N 1
ATOM 866 C CA . GLN A 1 104 ? 32.498 -2.900 -38.265 1.00 78.12 104 GLN A CA 1
ATOM 867 C C . GLN A 1 104 ? 31.776 -3.829 -37.286 1.00 78.12 104 GLN A C 1
ATOM 869 O O . GLN A 1 104 ? 30.933 -3.368 -36.517 1.00 78.12 104 GLN A O 1
ATOM 874 N N . TYR A 1 105 ? 32.162 -5.106 -37.223 1.00 79.25 105 TYR A N 1
ATOM 875 C CA . TYR A 1 105 ? 31.593 -6.043 -36.250 1.00 79.25 105 TYR A CA 1
ATOM 876 C C . TYR A 1 105 ? 31.929 -5.650 -34.813 1.00 79.25 105 TYR A C 1
ATOM 878 O O . TYR A 1 105 ? 31.106 -5.822 -33.916 1.00 79.25 105 TYR A O 1
ATOM 886 N N . LYS A 1 106 ? 33.110 -5.056 -34.589 1.00 83.19 106 LYS A N 1
ATOM 887 C CA . LYS A 1 106 ? 33.472 -4.485 -33.287 1.00 83.19 106 LYS A CA 1
ATOM 888 C C . LYS A 1 106 ? 32.528 -3.340 -32.908 1.00 83.19 106 LYS A C 1
ATOM 890 O O . LYS A 1 106 ? 32.012 -3.337 -31.797 1.00 83.19 106 LYS A O 1
ATOM 895 N N . ILE A 1 107 ? 32.244 -2.428 -33.839 1.00 85.44 107 ILE A N 1
ATOM 896 C CA . ILE A 1 107 ? 31.310 -1.314 -33.615 1.00 85.44 107 ILE A CA 1
ATOM 897 C C . ILE A 1 107 ? 29.898 -1.831 -33.315 1.00 85.44 107 ILE A C 1
ATOM 899 O O . ILE A 1 107 ? 29.246 -1.324 -32.402 1.00 85.44 107 ILE A O 1
ATOM 903 N N . TRP A 1 108 ? 29.422 -2.847 -34.040 1.00 85.19 108 TRP A N 1
ATOM 904 C CA . TRP A 1 108 ? 28.104 -3.443 -33.791 1.00 85.19 108 TRP A CA 1
ATOM 905 C C . TRP A 1 108 ? 28.041 -4.140 -32.430 1.00 85.19 108 TRP A C 1
ATOM 907 O O . TRP A 1 108 ? 27.038 -4.020 -31.732 1.00 85.19 108 TRP A O 1
ATOM 917 N N . GLN A 1 109 ? 29.117 -4.815 -32.019 1.00 85.94 109 GLN A N 1
ATOM 918 C CA . GLN A 1 109 ? 29.199 -5.470 -30.713 1.00 85.94 109 GLN A CA 1
ATOM 919 C C . GLN A 1 109 ? 29.263 -4.460 -29.553 1.00 85.94 109 GLN A C 1
ATOM 921 O O . GLN A 1 109 ? 28.657 -4.705 -28.511 1.00 85.94 109 GLN A O 1
ATOM 926 N N . GLU A 1 110 ? 29.979 -3.344 -29.724 1.00 84.94 110 GLU A N 1
ATOM 927 C CA . GLU A 1 110 ? 30.091 -2.268 -28.726 1.00 84.94 110 GLU A CA 1
ATOM 928 C C . GLU A 1 110 ? 28.796 -1.454 -28.606 1.00 84.94 110 GLU A C 1
ATOM 930 O O . GLU A 1 110 ? 28.384 -1.109 -27.502 1.00 84.94 110 GLU A O 1
ATOM 935 N N . SER A 1 111 ? 28.136 -1.173 -29.731 1.00 84.00 111 SER A N 1
ATOM 936 C CA . SER A 1 111 ? 26.901 -0.371 -29.765 1.00 84.00 111 SER A CA 1
ATOM 937 C C . SER A 1 111 ? 25.649 -1.199 -29.454 1.00 84.00 111 SER A C 1
ATOM 939 O O . SER A 1 111 ? 24.622 -0.658 -29.041 1.00 84.00 111 SER A O 1
ATOM 941 N N . GLY A 1 112 ? 25.729 -2.517 -29.638 1.00 88.06 112 GLY A N 1
ATOM 942 C CA . GLY A 1 112 ? 24.618 -3.441 -29.475 1.00 88.06 112 GLY A CA 1
ATOM 943 C C . GLY A 1 112 ? 23.733 -3.544 -30.714 1.00 88.06 112 GLY A C 1
ATOM 944 O O . GLY A 1 112 ? 23.442 -2.550 -31.382 1.00 88.06 112 GLY A O 1
ATOM 945 N N . VAL A 1 113 ? 23.264 -4.761 -30.985 1.00 87.19 113 VAL A N 1
ATOM 946 C CA . VAL A 1 113 ? 22.257 -5.064 -32.005 1.00 87.19 113 VAL A CA 1
ATOM 947 C C . VAL A 1 113 ? 21.000 -5.591 -31.318 1.00 87.19 113 VAL A C 1
ATOM 949 O O . VAL A 1 113 ? 21.067 -6.566 -30.567 1.00 87.19 113 VAL A O 1
ATOM 952 N N . ILE A 1 114 ? 19.858 -4.960 -31.581 1.00 89.94 114 ILE A N 1
ATOM 953 C CA . ILE A 1 114 ? 18.556 -5.318 -31.006 1.00 89.94 114 ILE A CA 1
ATOM 954 C C . ILE A 1 114 ? 17.507 -5.492 -32.105 1.00 89.94 114 ILE A C 1
ATOM 956 O O . ILE A 1 114 ? 17.531 -4.785 -33.109 1.00 89.94 114 ILE A O 1
ATOM 960 N N . GLU A 1 115 ? 16.571 -6.422 -31.923 1.00 84.94 115 GLU A N 1
ATOM 961 C CA . GLU A 1 115 ? 15.516 -6.701 -32.911 1.00 84.94 115 GLU A CA 1
ATOM 962 C C . GLU A 1 115 ? 14.606 -5.489 -33.154 1.00 84.94 115 GLU A C 1
ATOM 964 O O . GLU A 1 115 ? 14.321 -5.131 -34.297 1.00 84.94 115 GLU A O 1
ATOM 969 N N . SER A 1 116 ? 14.186 -4.824 -32.078 1.00 84.81 116 SER A N 1
ATOM 970 C CA . SER A 1 116 ? 13.325 -3.645 -32.127 1.00 84.81 116 SER A CA 1
ATOM 971 C C . SER A 1 116 ? 13.581 -2.740 -30.931 1.00 84.81 116 SER A C 1
ATOM 973 O O . SER A 1 116 ? 13.767 -3.238 -29.819 1.00 84.81 116 SER A O 1
ATOM 975 N N . LEU A 1 117 ? 13.533 -1.421 -31.134 1.00 84.00 117 LEU A N 1
ATOM 976 C CA . LEU A 1 117 ? 13.620 -0.478 -30.022 1.00 84.00 117 LEU A CA 1
ATOM 977 C C . LEU A 1 117 ? 12.352 -0.579 -29.154 1.00 84.00 117 LEU A C 1
ATOM 979 O O . LEU A 1 117 ? 11.245 -0.424 -29.680 1.00 84.00 117 LEU A O 1
ATOM 983 N N . PRO A 1 118 ? 12.490 -0.823 -27.841 1.00 85.12 118 PRO A N 1
ATOM 984 C CA . PRO A 1 118 ? 11.359 -0.804 -26.924 1.00 85.12 118 PRO A CA 1
ATOM 985 C C . PRO A 1 118 ? 10.818 0.624 -26.745 1.00 85.12 118 PRO A C 1
ATOM 987 O O . PRO A 1 118 ? 11.508 1.611 -26.998 1.00 85.12 118 PRO A O 1
ATOM 990 N N . SER A 1 119 ? 9.565 0.739 -26.294 1.00 82.88 119 SER A N 1
ATOM 991 C CA . SER A 1 119 ? 8.941 2.038 -26.004 1.00 82.88 119 SER A CA 1
ATOM 992 C C . SER A 1 119 ? 9.699 2.791 -24.903 1.00 82.88 119 SER A C 1
ATOM 994 O O . SER A 1 119 ? 10.113 2.184 -23.916 1.00 82.88 119 SER A O 1
ATOM 996 N N . ALA A 1 120 ? 9.798 4.119 -25.033 1.00 82.62 120 ALA A N 1
ATOM 997 C CA . ALA A 1 120 ? 10.520 5.004 -24.111 1.00 82.62 120 ALA A CA 1
ATOM 998 C C . ALA A 1 120 ? 10.026 4.950 -22.651 1.00 82.62 120 ALA A C 1
ATOM 1000 O O . ALA A 1 120 ? 10.738 5.367 -21.743 1.00 82.62 120 ALA A O 1
ATOM 1001 N N . ASN A 1 121 ? 8.819 4.429 -22.415 1.00 86.81 121 ASN A N 1
ATOM 1002 C CA . ASN A 1 121 ? 8.262 4.286 -21.069 1.00 86.81 121 ASN A CA 1
ATOM 1003 C C . ASN A 1 121 ? 8.899 3.131 -20.273 1.00 86.81 121 ASN A C 1
ATOM 1005 O O . ASN A 1 121 ? 8.781 3.089 -19.048 1.00 86.81 121 ASN A O 1
ATOM 1009 N N . HIS A 1 122 ? 9.559 2.185 -20.949 1.00 89.88 122 HIS A N 1
ATOM 1010 C CA . HIS A 1 122 ? 10.134 1.008 -20.306 1.00 89.88 122 HIS A CA 1
ATOM 1011 C C . HIS A 1 122 ? 11.554 1.305 -19.838 1.00 89.88 122 HIS A C 1
ATOM 1013 O O . HIS A 1 122 ? 12.395 1.777 -20.603 1.00 89.88 122 HIS A O 1
ATOM 1019 N N . ARG A 1 123 ? 11.843 0.963 -18.582 1.00 91.12 123 ARG A N 1
ATOM 1020 C CA . ARG A 1 123 ? 13.222 0.924 -18.095 1.00 91.12 123 ARG A CA 1
ATOM 1021 C C . ARG A 1 123 ? 13.869 -0.378 -18.533 1.00 91.12 123 ARG A C 1
ATOM 1023 O O . ARG A 1 123 ? 13.270 -1.447 -18.412 1.00 91.12 123 ARG A O 1
ATOM 1030 N N . LEU A 1 124 ? 15.081 -0.260 -19.052 1.00 93.12 124 LEU A N 1
ATOM 1031 C CA . LEU A 1 124 ? 15.804 -1.357 -19.668 1.00 93.12 124 LEU A CA 1
ATOM 1032 C C . LEU A 1 124 ? 16.956 -1.739 -18.755 1.00 93.12 124 LEU A C 1
ATOM 1034 O O . LEU A 1 124 ? 17.727 -0.881 -18.318 1.00 93.12 124 LEU A O 1
ATOM 1038 N N . PHE A 1 125 ? 17.057 -3.026 -18.471 1.00 93.56 125 PHE A N 1
ATOM 1039 C CA . PHE A 1 125 ? 18.088 -3.566 -17.604 1.00 93.56 125 PHE A CA 1
ATOM 1040 C C . PHE A 1 125 ? 18.748 -4.767 -18.258 1.00 93.56 125 PHE A C 1
ATOM 1042 O O . PHE A 1 125 ? 18.120 -5.507 -19.016 1.00 93.56 125 PHE A O 1
ATOM 1049 N N . LEU A 1 126 ? 20.016 -4.979 -17.942 1.00 93.06 126 LEU A N 1
ATOM 1050 C CA . LEU A 1 126 ? 20.680 -6.244 -18.202 1.00 93.06 126 LEU A CA 1
ATOM 1051 C C . LEU A 1 126 ? 20.297 -7.251 -17.102 1.00 93.06 126 LEU A C 1
ATOM 1053 O O . LEU A 1 126 ? 19.814 -6.868 -16.034 1.00 93.06 126 LEU A O 1
ATOM 1057 N N . TYR A 1 127 ? 20.513 -8.544 -17.342 1.00 89.38 127 TYR A N 1
ATOM 1058 C CA . TYR A 1 127 ? 20.242 -9.616 -16.373 1.00 89.38 127 TYR A CA 1
ATOM 1059 C C . TYR A 1 127 ? 20.909 -9.414 -14.994 1.00 89.38 127 TYR A C 1
ATOM 1061 O O . TYR A 1 127 ? 20.444 -9.969 -14.000 1.00 89.38 127 TYR A O 1
ATOM 1069 N N . ASP A 1 128 ? 21.991 -8.633 -14.922 1.00 89.62 128 ASP A N 1
ATOM 1070 C CA . ASP A 1 128 ? 22.717 -8.296 -13.692 1.00 89.62 128 ASP A CA 1
ATOM 1071 C C . ASP A 1 128 ? 22.163 -7.053 -12.962 1.00 89.62 128 ASP A C 1
ATOM 1073 O O . ASP A 1 128 ? 22.629 -6.711 -11.874 1.00 89.62 128 ASP A O 1
ATOM 1077 N N . GLY A 1 129 ? 21.156 -6.389 -13.535 1.00 88.81 129 GLY A N 1
ATOM 1078 C CA . GLY A 1 129 ? 20.532 -5.182 -12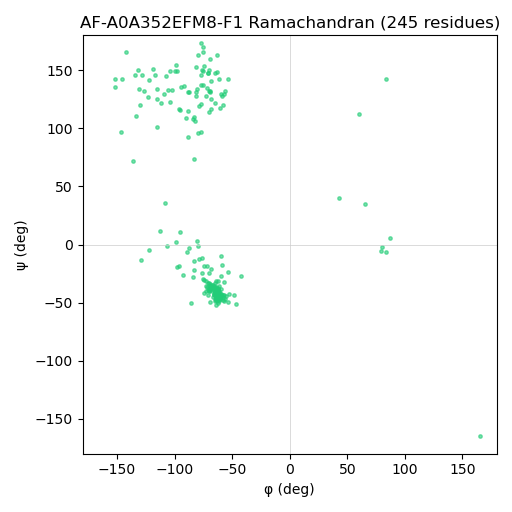.998 1.00 88.81 129 GLY A CA 1
ATOM 1079 C C . GLY A 1 129 ? 21.210 -3.873 -13.409 1.00 88.81 129 GLY A C 1
ATOM 1080 O O . GLY A 1 129 ? 20.809 -2.812 -12.926 1.00 88.81 129 GLY A O 1
ATOM 1081 N N . THR A 1 130 ? 22.211 -3.902 -14.292 1.00 91.75 130 THR A N 1
ATOM 1082 C CA . THR A 1 130 ? 22.776 -2.672 -14.864 1.00 91.75 130 THR A CA 1
ATOM 1083 C C . THR A 1 130 ? 21.770 -1.989 -15.790 1.00 91.75 130 THR A C 1
ATOM 1085 O O . THR A 1 130 ? 21.017 -2.644 -16.511 1.00 91.75 130 THR A O 1
ATOM 1088 N N . LEU A 1 131 ? 21.720 -0.654 -15.741 1.00 91.75 131 LEU A N 1
ATOM 1089 C CA . LEU A 1 131 ? 20.864 0.136 -16.626 1.00 91.75 131 LEU A CA 1
ATOM 1090 C C . LEU A 1 131 ? 21.389 0.062 -18.060 1.00 91.75 131 LEU A C 1
ATOM 1092 O O . LEU A 1 131 ? 22.574 0.302 -18.300 1.00 91.75 131 LEU A O 1
ATOM 1096 N N . LEU A 1 132 ? 20.489 -0.223 -18.997 1.00 88.81 132 LEU A N 1
ATOM 1097 C CA . LEU A 1 132 ? 20.771 -0.237 -20.427 1.00 88.81 132 LEU A CA 1
ATOM 1098 C C . LEU A 1 132 ? 20.139 0.974 -21.109 1.00 88.81 132 LEU A C 1
ATOM 1100 O O . LEU A 1 132 ? 19.034 1.399 -20.771 1.00 88.81 132 LEU A O 1
ATOM 1104 N N . ASP A 1 133 ? 20.837 1.488 -22.115 1.00 87.19 133 ASP A N 1
ATOM 1105 C CA . ASP A 1 133 ? 20.328 2.504 -23.026 1.00 87.19 133 ASP A CA 1
ATOM 1106 C C . ASP A 1 133 ? 20.594 2.046 -24.462 1.00 87.19 133 ASP A C 1
ATOM 1108 O O . ASP A 1 133 ? 21.740 1.820 -24.850 1.00 87.19 133 ASP A O 1
ATOM 1112 N N . PHE A 1 134 ? 19.524 1.885 -25.242 1.00 85.19 134 PHE A N 1
ATOM 1113 C CA . PHE A 1 134 ? 19.598 1.469 -26.645 1.00 85.19 134 PHE A CA 1
ATOM 1114 C C . PHE A 1 134 ? 19.586 2.647 -27.624 1.00 85.19 134 PHE A C 1
ATOM 1116 O O . PHE A 1 134 ? 19.462 2.436 -28.830 1.00 85.19 134 PHE A O 1
ATOM 1123 N N . THR A 1 135 ? 19.737 3.888 -27.151 1.00 83.38 135 THR A N 1
ATOM 1124 C CA . THR A 1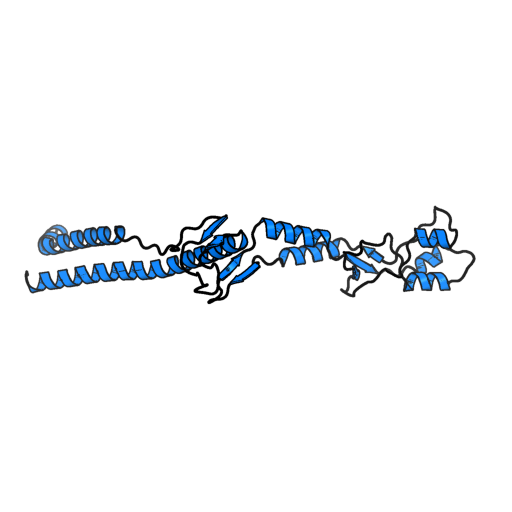 135 ? 19.751 5.087 -28.010 1.00 83.38 135 THR A CA 1
ATOM 1125 C C . THR A 1 135 ? 20.831 5.022 -29.098 1.00 83.38 135 THR A C 1
ATOM 1127 O O . THR A 1 135 ? 20.628 5.536 -30.198 1.00 83.38 135 THR A O 1
ATOM 1130 N N . SER A 1 136 ? 21.966 4.370 -28.829 1.00 80.38 136 SER A N 1
ATOM 1131 C CA . SER A 1 136 ? 23.059 4.165 -29.791 1.00 80.38 136 SER A CA 1
ATOM 1132 C C . SER A 1 136 ? 23.055 2.791 -30.474 1.00 80.38 136 SER A C 1
ATOM 1134 O O . SER A 1 136 ? 23.966 2.509 -31.252 1.00 80.38 136 SER A O 1
ATOM 1136 N N . SER A 1 137 ? 22.069 1.932 -30.200 1.00 85.81 137 SER A N 1
ATOM 1137 C CA . SER A 1 137 ? 22.033 0.561 -30.716 1.00 85.81 137 SER A CA 1
ATOM 1138 C C . SER A 1 137 ? 21.496 0.471 -32.143 1.00 85.81 137 SER A C 1
ATOM 1140 O O . SER A 1 137 ? 20.686 1.281 -32.594 1.00 85.81 137 SER A O 1
ATOM 1142 N N . PHE A 1 138 ? 21.938 -0.560 -32.861 1.00 84.56 138 PHE A N 1
ATOM 1143 C CA . PHE A 1 138 ? 21.530 -0.824 -34.236 1.00 84.56 138 PHE A CA 1
ATOM 1144 C C . PHE A 1 138 ? 20.416 -1.872 -34.301 1.00 84.56 138 PHE A C 1
ATOM 1146 O O . PHE A 1 138 ? 20.365 -2.803 -33.501 1.00 84.56 138 PHE A O 1
ATOM 1153 N N . THR A 1 139 ? 19.550 -1.761 -35.307 1.00 86.62 139 THR A N 1
ATOM 1154 C CA . THR A 1 139 ? 18.607 -2.831 -35.670 1.00 86.62 139 THR A CA 1
ATOM 1155 C C . THR A 1 139 ? 19.130 -3.620 -36.870 1.00 86.62 139 THR A C 1
ATOM 1157 O O . THR A 1 139 ? 19.783 -3.018 -37.732 1.00 86.62 139 THR A O 1
ATOM 1160 N N . PRO A 1 140 ? 18.822 -4.927 -36.996 1.00 85.25 140 PRO A N 1
ATOM 1161 C CA . PRO A 1 140 ? 19.173 -5.718 -38.177 1.00 85.25 140 PRO A CA 1
ATOM 1162 C C . PRO A 1 140 ? 18.802 -5.019 -39.491 1.00 85.25 140 PRO A C 1
ATOM 1164 O O . PRO A 1 140 ? 19.636 -4.892 -40.383 1.00 85.25 140 PRO A O 1
ATOM 1167 N N . ASN A 1 141 ? 17.604 -4.431 -39.558 1.00 84.75 141 ASN A N 1
ATOM 1168 C CA . ASN A 1 141 ? 17.131 -3.696 -40.734 1.00 84.75 141 ASN A CA 1
ATOM 1169 C C . ASN A 1 141 ? 17.969 -2.438 -41.015 1.00 84.75 141 ASN A C 1
ATOM 1171 O O . ASN A 1 141 ? 18.286 -2.148 -42.167 1.00 84.75 141 ASN A O 1
ATOM 1175 N N . SER A 1 142 ? 18.364 -1.690 -39.975 1.00 84.25 142 SER A N 1
ATOM 1176 C CA . SER A 1 142 ? 19.228 -0.512 -40.150 1.00 84.25 142 SER A CA 1
ATOM 1177 C C . SER A 1 142 ? 20.622 -0.884 -40.657 1.00 84.25 142 SER A C 1
ATOM 1179 O O . SER A 1 142 ? 21.198 -0.159 -41.466 1.00 84.25 142 SER A O 1
ATOM 1181 N N . ILE A 1 143 ? 21.144 -2.031 -40.217 1.00 82.94 143 ILE A N 1
ATOM 1182 C CA . ILE A 1 143 ? 22.436 -2.554 -40.651 1.00 82.94 143 ILE A CA 1
ATOM 1183 C C . ILE A 1 143 ? 22.354 -3.000 -42.113 1.00 82.94 143 ILE A C 1
ATOM 1185 O O . ILE A 1 143 ? 23.177 -2.574 -42.923 1.00 82.94 143 ILE A O 1
ATOM 1189 N N . GLN A 1 144 ? 21.336 -3.788 -42.468 1.00 80.88 144 GLN A N 1
ATOM 1190 C CA . GLN A 1 144 ? 21.103 -4.233 -43.844 1.00 80.88 144 GLN A CA 1
ATOM 1191 C C . GLN A 1 144 ? 20.973 -3.045 -44.803 1.00 80.88 144 GLN A C 1
ATOM 1193 O O . GLN A 1 144 ? 21.668 -3.002 -45.817 1.00 80.88 144 GLN A O 1
ATOM 1198 N N . ALA A 1 145 ? 20.174 -2.034 -44.446 1.00 82.31 145 ALA A N 1
ATOM 1199 C CA . ALA A 1 145 ? 19.985 -0.836 -45.262 1.00 82.31 145 ALA A CA 1
ATOM 1200 C C . ALA A 1 145 ? 21.271 -0.009 -45.418 1.00 82.31 145 ALA A C 1
ATOM 1202 O O . ALA A 1 145 ? 21.550 0.511 -46.497 1.00 82.31 145 ALA A O 1
ATOM 1203 N N . LYS A 1 146 ? 22.071 0.111 -44.351 1.00 83.38 146 LYS A N 1
ATOM 1204 C CA . LYS A 1 146 ? 23.322 0.881 -44.364 1.00 83.38 146 LYS A CA 1
ATOM 1205 C C . LYS A 1 146 ? 24.416 0.213 -45.200 1.00 83.38 146 LYS A C 1
ATOM 1207 O O . LYS A 1 146 ? 25.230 0.917 -45.792 1.00 83.38 146 LYS A O 1
ATOM 1212 N N . HIS A 1 147 ? 24.445 -1.118 -45.227 1.00 77.81 147 HIS A N 1
ATOM 1213 C CA . HIS A 1 147 ? 25.505 -1.899 -45.868 1.00 77.81 147 HIS A CA 1
ATOM 1214 C C . HIS A 1 147 ? 25.085 -2.565 -47.189 1.00 77.81 147 HIS A C 1
ATOM 1216 O O . HIS A 1 147 ? 25.927 -3.180 -47.834 1.00 77.81 147 HIS A O 1
ATOM 1222 N N . GLY A 1 148 ? 23.828 -2.410 -47.621 1.00 74.56 148 GLY A N 1
ATOM 1223 C CA . GLY A 1 148 ? 23.336 -2.950 -48.893 1.00 74.56 148 GLY A CA 1
ATOM 1224 C C . GLY A 1 148 ? 23.316 -4.480 -48.939 1.00 74.56 148 GLY A C 1
ATOM 1225 O O . GLY A 1 148 ? 23.608 -5.056 -49.983 1.00 74.56 148 GLY A O 1
ATOM 1226 N N . LEU A 1 149 ? 23.030 -5.126 -47.805 1.00 74.88 149 LEU A N 1
ATOM 1227 C CA . LEU A 1 149 ? 22.991 -6.587 -47.681 1.00 74.88 149 LEU A CA 1
ATOM 1228 C C . LEU A 1 149 ? 21.717 -7.160 -48.327 1.00 74.88 149 LEU A C 1
ATOM 1230 O O . LEU A 1 149 ? 20.674 -6.506 -48.324 1.00 74.88 149 LEU A O 1
ATOM 1234 N N . GLU A 1 150 ? 21.786 -8.385 -48.856 1.00 69.56 150 GLU A N 1
ATOM 1235 C CA . GLU A 1 150 ? 20.615 -9.077 -49.415 1.00 69.56 150 GLU A CA 1
ATOM 1236 C C . GLU A 1 150 ? 19.564 -9.387 -48.329 1.00 69.56 150 GLU A C 1
ATOM 1238 O O . GLU A 1 150 ? 19.909 -9.698 -47.187 1.00 69.56 150 GLU A O 1
ATOM 1243 N N . GLU A 1 151 ? 18.273 -9.370 -48.695 1.00 63.34 151 GLU A N 1
ATOM 1244 C CA . GLU A 1 151 ? 17.127 -9.571 -47.778 1.00 63.34 151 GLU A CA 1
ATOM 1245 C C . GLU A 1 151 ? 17.128 -10.933 -47.042 1.00 63.34 151 GLU A C 1
ATOM 1247 O O . GLU A 1 151 ? 16.357 -11.135 -46.105 1.00 63.34 151 GLU A O 1
ATOM 1252 N N . GLY A 1 152 ? 18.000 -11.870 -47.430 1.00 65.56 152 GLY A N 1
ATOM 1253 C CA . GLY A 1 152 ? 18.156 -13.182 -46.794 1.00 65.56 152 GLY A CA 1
ATOM 1254 C C . GLY A 1 152 ? 19.166 -13.245 -45.641 1.00 65.56 152 GLY A C 1
ATOM 1255 O O . GLY A 1 152 ? 19.270 -14.292 -44.998 1.00 65.56 152 GLY A O 1
ATOM 1256 N N . VAL A 1 153 ? 19.925 -12.177 -45.364 1.00 71.50 153 VAL A N 1
ATOM 1257 C CA . VAL A 1 153 ? 20.992 -12.219 -44.349 1.00 71.50 153 VAL A CA 1
ATOM 1258 C C . VAL A 1 153 ? 20.443 -11.973 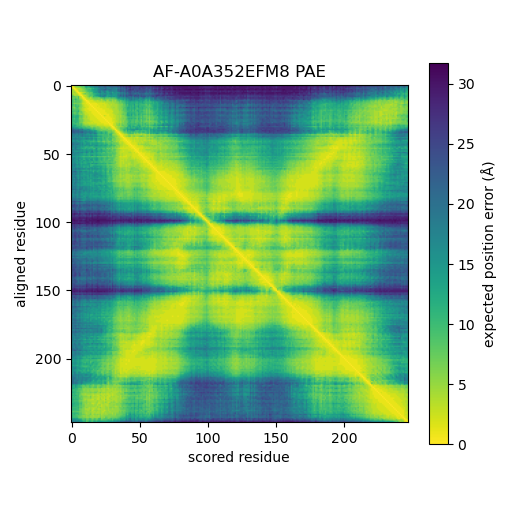-42.941 1.00 71.50 153 VAL A C 1
ATOM 1260 O O . VAL A 1 153 ? 20.093 -10.851 -42.566 1.00 71.50 153 VAL A O 1
ATOM 1263 N N . VAL A 1 154 ? 20.400 -13.036 -42.134 1.00 76.69 154 VAL A N 1
ATOM 1264 C CA . VAL A 1 154 ? 19.919 -13.000 -40.745 1.00 76.69 154 VAL A CA 1
ATOM 1265 C C . VAL A 1 154 ? 21.031 -12.520 -39.813 1.00 76.69 154 VAL A C 1
ATOM 1267 O O . VAL A 1 154 ? 21.954 -13.264 -39.492 1.00 76.69 154 VAL A O 1
ATOM 1270 N N . ILE A 1 155 ? 20.924 -11.281 -39.334 1.00 81.25 155 ILE A N 1
ATOM 1271 C CA . ILE A 1 155 ? 21.840 -10.728 -38.329 1.00 81.25 155 ILE A CA 1
ATOM 1272 C C . ILE A 1 155 ? 21.298 -11.067 -36.943 1.00 81.25 155 ILE A C 1
ATOM 1274 O O . ILE A 1 155 ? 20.242 -10.576 -36.544 1.00 81.25 155 ILE A O 1
ATOM 1278 N N . LEU A 1 156 ? 22.032 -11.893 -36.196 1.00 86.00 156 LEU A N 1
ATOM 1279 C CA . LEU A 1 156 ? 21.650 -12.236 -34.829 1.00 86.00 156 LEU A CA 1
ATOM 1280 C C . LEU A 1 156 ? 21.803 -11.015 -33.904 1.00 86.00 156 LEU A C 1
ATOM 1282 O O . LEU A 1 156 ? 22.867 -10.395 -33.920 1.00 86.00 156 LEU A O 1
ATOM 1286 N N . PRO A 1 157 ? 20.806 -10.690 -33.063 1.00 89.56 157 PRO A N 1
ATOM 1287 C CA . PRO A 1 157 ? 20.919 -9.613 -32.085 1.00 89.56 157 PRO A CA 1
ATOM 1288 C C . PRO A 1 157 ? 21.896 -9.976 -30.954 1.00 89.56 157 PRO A C 1
ATOM 1290 O O . PRO A 1 157 ? 22.054 -11.146 -30.580 1.00 89.56 157 PRO A O 1
ATOM 1293 N N . THR A 1 158 ? 22.542 -8.956 -30.384 1.00 89.81 158 THR A N 1
ATOM 1294 C CA . THR A 1 158 ? 23.390 -9.084 -29.186 1.00 89.81 158 THR A CA 1
ATOM 1295 C C . THR A 1 158 ? 22.572 -9.021 -27.907 1.00 89.81 158 THR A C 1
ATOM 1297 O O . THR A 1 158 ? 22.992 -9.587 -26.907 1.00 89.81 158 THR A O 1
ATOM 1300 N N . TYR A 1 159 ? 21.426 -8.339 -27.921 1.00 91.81 159 TYR A N 1
ATOM 1301 C CA . TYR A 1 159 ? 20.524 -8.254 -26.777 1.00 91.81 159 TYR A CA 1
ATOM 1302 C C . TYR A 1 159 ? 19.229 -8.995 -27.081 1.00 91.81 159 TYR A C 1
ATOM 1304 O O . TYR A 1 159 ? 18.529 -8.667 -28.038 1.00 91.81 159 TYR A O 1
ATOM 1312 N N . THR A 1 160 ? 18.901 -9.982 -26.251 1.00 92.19 160 THR A N 1
ATOM 1313 C CA . THR A 1 160 ? 17.651 -10.746 -26.358 1.00 92.19 160 THR A CA 1
ATOM 1314 C C . THR A 1 160 ? 16.796 -10.503 -25.129 1.00 92.19 160 THR A C 1
ATOM 1316 O O . THR A 1 160 ? 17.308 -10.561 -24.012 1.00 92.19 160 THR A O 1
ATOM 1319 N N . LEU A 1 161 ? 15.502 -10.243 -25.319 1.00 92.94 161 LEU A N 1
ATOM 1320 C CA . LEU A 1 161 ? 14.586 -10.021 -24.204 1.0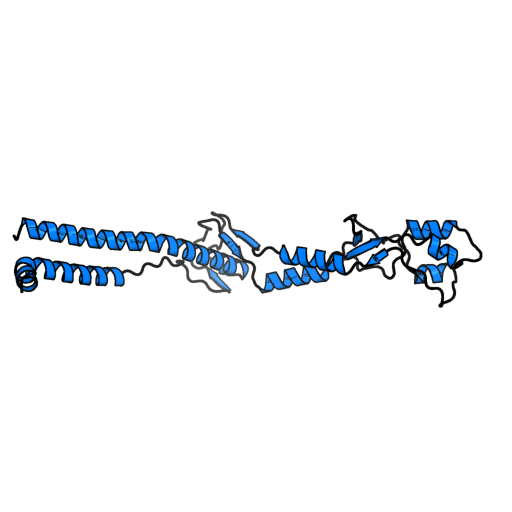0 92.94 161 LEU A CA 1
ATOM 1321 C C . LEU A 1 161 ? 14.448 -11.304 -23.374 1.00 92.94 161 LEU A C 1
ATOM 1323 O O . LEU A 1 161 ? 13.995 -12.334 -23.874 1.00 92.94 161 LEU A O 1
ATOM 1327 N N . ASN A 1 162 ? 14.780 -11.219 -22.090 1.00 94.12 162 ASN A N 1
ATOM 1328 C CA . ASN A 1 162 ? 14.570 -12.294 -21.138 1.00 94.12 162 ASN A CA 1
ATOM 1329 C C . ASN A 1 162 ? 13.167 -12.165 -20.537 1.00 94.12 162 ASN A C 1
ATOM 1331 O O . ASN A 1 162 ? 12.940 -11.448 -19.556 1.00 94.12 162 ASN A O 1
ATOM 1335 N N . THR A 1 163 ? 12.203 -12.853 -21.150 1.00 93.62 163 THR A N 1
ATOM 1336 C CA . THR A 1 163 ? 10.804 -12.834 -20.702 1.00 93.62 163 THR A CA 1
ATOM 1337 C C . THR A 1 163 ? 10.643 -13.435 -19.308 1.00 93.62 163 THR A C 1
ATOM 1339 O O . THR A 1 163 ? 9.895 -12.892 -18.504 1.00 93.62 163 THR A O 1
ATOM 1342 N N . ALA A 1 164 ? 11.406 -14.479 -18.969 1.00 95.12 164 ALA A N 1
ATOM 1343 C CA . ALA A 1 164 ? 11.333 -15.129 -17.663 1.00 95.12 164 ALA A CA 1
ATOM 1344 C C . ALA A 1 164 ? 11.750 -14.190 -16.516 1.00 95.12 164 ALA A C 1
ATOM 1346 O O . ALA A 1 164 ? 11.039 -14.079 -15.516 1.00 95.12 164 ALA A O 1
ATOM 1347 N N . LEU A 1 165 ? 12.874 -13.479 -16.664 1.00 93.88 165 LEU A N 1
ATOM 1348 C CA . LEU A 1 165 ? 13.330 -12.499 -15.673 1.00 93.88 165 LEU A CA 1
ATOM 1349 C C . LEU A 1 165 ? 12.428 -11.264 -15.638 1.00 93.88 165 LEU A C 1
ATOM 1351 O O . LEU A 1 165 ? 12.111 -10.776 -14.555 1.00 93.88 165 LEU A O 1
ATOM 1355 N N . THR A 1 166 ? 11.974 -10.796 -16.802 1.00 94.50 166 THR A N 1
ATOM 1356 C CA . THR A 1 166 ? 11.018 -9.684 -16.930 1.00 94.50 166 THR A CA 1
ATOM 1357 C C . THR A 1 166 ? 9.721 -9.977 -16.172 1.00 94.50 166 THR A C 1
ATOM 1359 O O . THR A 1 166 ? 9.267 -9.160 -15.370 1.00 94.50 166 THR A O 1
ATOM 1362 N N . ASP A 1 167 ? 9.141 -11.160 -16.370 1.00 95.44 167 ASP A N 1
ATOM 1363 C CA . ASP A 1 167 ? 7.882 -11.548 -15.734 1.00 95.44 167 ASP A CA 1
ATOM 1364 C C . ASP A 1 167 ? 8.068 -11.816 -14.235 1.00 95.44 167 ASP A C 1
ATOM 1366 O O . ASP A 1 167 ? 7.227 -11.415 -13.429 1.00 95.44 167 ASP A O 1
ATOM 1370 N N . SER A 1 168 ? 9.204 -12.398 -13.833 1.00 94.88 168 SER A N 1
ATOM 1371 C CA . SER A 1 168 ? 9.564 -12.551 -12.419 1.00 94.88 168 SER A CA 1
ATOM 1372 C C . SER A 1 168 ? 9.713 -11.195 -11.719 1.00 94.88 168 SER A C 1
ATOM 1374 O O . SER A 1 168 ? 9.203 -11.005 -10.612 1.00 94.88 168 SER A O 1
ATOM 1376 N N . ALA A 1 169 ? 10.386 -10.230 -12.353 1.00 94.00 169 ALA A N 1
ATOM 1377 C CA . ALA A 1 169 ? 10.544 -8.879 -11.822 1.00 94.00 169 ALA A CA 1
ATOM 1378 C C . ALA A 1 169 ? 9.192 -8.154 -11.720 1.00 94.00 169 ALA A C 1
ATOM 1380 O O . ALA A 1 169 ? 8.901 -7.523 -10.700 1.00 94.00 169 ALA A O 1
ATOM 1381 N N . LEU A 1 170 ? 8.332 -8.292 -12.734 1.00 95.44 170 LEU A N 1
ATOM 1382 C CA . LEU A 1 170 ? 6.971 -7.761 -12.706 1.00 95.44 170 LEU A CA 1
ATOM 1383 C C . LEU A 1 170 ? 6.155 -8.382 -11.565 1.00 95.44 170 LEU A C 1
ATOM 1385 O O . LEU A 1 170 ? 5.524 -7.655 -10.800 1.00 95.44 170 LEU A O 1
ATOM 1389 N N . GLN A 1 171 ? 6.198 -9.704 -11.402 1.00 95.75 171 GLN A N 1
ATOM 1390 C CA . GLN A 1 171 ? 5.483 -10.396 -10.333 1.00 95.75 171 GLN A CA 1
ATOM 1391 C C . GLN A 1 171 ? 5.952 -9.939 -8.949 1.00 95.75 171 GLN A C 1
ATOM 1393 O O . GLN A 1 171 ? 5.116 -9.710 -8.073 1.00 95.75 171 GLN A O 1
ATOM 1398 N N . PHE A 1 172 ? 7.259 -9.745 -8.758 1.00 94.75 172 PHE A N 1
ATOM 1399 C CA . PHE A 1 172 ? 7.803 -9.199 -7.516 1.00 94.75 172 PHE A CA 1
ATOM 1400 C C . PHE A 1 172 ? 7.247 -7.798 -7.225 1.00 94.75 172 PHE A C 1
ATOM 1402 O O . PHE A 1 172 ? 6.779 -7.538 -6.116 1.00 94.75 172 PHE A O 1
ATOM 1409 N N . LYS A 1 173 ? 7.208 -6.913 -8.230 1.00 94.06 173 LYS A N 1
ATOM 1410 C CA . LYS A 1 173 ? 6.610 -5.574 -8.086 1.00 94.06 173 LYS A CA 1
ATOM 1411 C C . LYS A 1 173 ? 5.113 -5.631 -7.779 1.00 94.06 173 LYS A C 1
ATOM 1413 O O . LYS A 1 173 ? 4.644 -4.877 -6.932 1.00 94.06 173 LYS A O 1
ATOM 1418 N N . LEU A 1 174 ? 4.375 -6.537 -8.422 1.00 94.56 174 LEU A N 1
ATOM 1419 C CA . LEU A 1 174 ? 2.944 -6.738 -8.178 1.00 94.56 174 LEU A CA 1
ATOM 1420 C C . LEU A 1 174 ? 2.667 -7.269 -6.763 1.00 94.56 174 LEU A C 1
ATOM 1422 O O . LEU A 1 174 ? 1.678 -6.878 -6.148 1.00 94.56 174 LEU A O 1
ATOM 1426 N N . GLN A 1 175 ? 3.530 -8.138 -6.233 1.00 94.25 175 GLN A N 1
ATOM 1427 C CA . GLN A 1 175 ? 3.434 -8.635 -4.856 1.00 94.25 175 GLN A CA 1
ATOM 1428 C C . GLN A 1 175 ? 3.816 -7.570 -3.823 1.00 94.25 175 GLN A C 1
ATOM 1430 O O . GLN A 1 175 ? 3.253 -7.553 -2.731 1.00 94.25 175 GLN A O 1
ATOM 1435 N N . ALA A 1 176 ? 4.737 -6.671 -4.172 1.00 94.00 176 ALA A N 1
ATOM 1436 C CA . ALA A 1 176 ? 5.165 -5.558 -3.329 1.00 94.00 176 ALA A CA 1
ATOM 1437 C C . ALA A 1 176 ? 4.203 -4.350 -3.351 1.00 94.00 176 ALA A C 1
ATOM 1439 O O . ALA A 1 176 ? 4.491 -3.331 -2.719 1.00 94.00 176 ALA A O 1
ATOM 1440 N N . LEU A 1 177 ? 3.070 -4.434 -4.063 1.00 92.31 177 LEU A N 1
ATOM 1441 C CA . LEU A 1 177 ? 2.068 -3.370 -4.096 1.00 92.31 177 LEU A CA 1
ATOM 1442 C C . LEU A 1 177 ? 1.535 -3.065 -2.692 1.00 92.31 177 LEU A C 1
ATOM 1444 O O . LEU A 1 177 ? 1.059 -3.942 -1.970 1.00 92.31 177 LEU A O 1
ATOM 1448 N N . THR A 1 178 ? 1.577 -1.788 -2.316 1.00 92.00 178 THR A N 1
ATOM 1449 C CA . THR A 1 178 ? 1.086 -1.346 -1.011 1.00 92.00 178 THR A CA 1
ATOM 1450 C C . THR A 1 178 ? -0.439 -1.403 -0.966 1.00 92.00 178 THR A C 1
ATOM 1452 O O . THR A 1 178 ? -1.111 -0.928 -1.879 1.00 92.00 178 THR A O 1
ATOM 1455 N N . LEU A 1 179 ? -0.992 -1.941 0.125 1.00 90.38 179 LEU A N 1
ATOM 1456 C CA . LEU A 1 179 ? -2.443 -2.023 0.354 1.00 90.38 179 LEU A CA 1
ATOM 1457 C C . LEU A 1 179 ? -3.060 -0.702 0.839 1.00 90.38 179 LEU A C 1
ATOM 1459 O O . LEU A 1 179 ? -4.279 -0.561 0.857 1.00 90.38 179 LEU A O 1
ATOM 1463 N N . ASN A 1 180 ? -2.228 0.263 1.237 1.00 91.94 180 ASN A N 1
ATOM 1464 C CA . ASN A 1 180 ? -2.655 1.484 1.916 1.00 91.94 180 ASN A CA 1
ATOM 1465 C C . ASN A 1 180 ? -2.211 2.725 1.130 1.00 91.94 180 ASN A C 1
ATOM 1467 O O . ASN A 1 180 ? -1.104 2.749 0.588 1.00 91.94 180 ASN A O 1
ATOM 1471 N N . LYS A 1 181 ? -3.073 3.748 1.081 1.00 88.31 181 LYS A N 1
ATOM 1472 C CA . LYS A 1 181 ? -2.797 5.061 0.467 1.00 88.31 181 LYS A CA 1
ATOM 1473 C C . LYS A 1 181 ? -1.871 5.911 1.336 1.00 88.31 181 LYS A C 1
ATOM 1475 O O . LYS A 1 181 ? -1.104 6.712 0.818 1.00 88.31 181 LYS A O 1
ATOM 1480 N N . GLY A 1 182 ? -1.937 5.726 2.652 1.00 89.62 182 GLY A N 1
ATOM 1481 C CA . GLY A 1 182 ? -1.161 6.495 3.616 1.00 89.62 182 GLY A CA 1
ATOM 1482 C C . GLY A 1 182 ? -1.683 6.329 5.039 1.00 89.62 182 GLY A C 1
ATOM 1483 O O . GLY A 1 182 ? -2.459 5.414 5.325 1.00 89.62 182 GLY A O 1
ATOM 1484 N N . ILE A 1 183 ? -1.246 7.227 5.920 1.00 90.69 183 ILE A N 1
ATOM 1485 C CA . ILE A 1 183 ? -1.676 7.303 7.318 1.00 90.69 183 ILE A CA 1
ATOM 1486 C C . ILE A 1 183 ? -2.228 8.707 7.561 1.00 90.69 183 ILE A C 1
ATOM 1488 O O . ILE A 1 183 ? -1.567 9.701 7.269 1.00 90.69 183 ILE A O 1
ATOM 1492 N N . LEU A 1 184 ? -3.442 8.770 8.088 1.00 92.00 184 LEU A N 1
ATOM 1493 C CA . LEU A 1 184 ? -4.062 9.970 8.620 1.00 92.00 184 LEU A CA 1
ATOM 1494 C C . LEU A 1 184 ? -3.566 10.140 10.055 1.00 92.00 184 LEU A C 1
ATOM 1496 O O . LEU A 1 184 ? -3.901 9.335 10.919 1.00 92.00 184 LEU A O 1
ATOM 1500 N N . THR A 1 185 ? -2.728 11.138 10.298 1.00 92.56 185 THR A N 1
ATOM 1501 C CA . THR A 1 185 ? -2.184 11.406 11.632 1.00 92.56 185 THR A CA 1
ATOM 1502 C C . THR A 1 185 ? -3.221 12.066 12.532 1.00 92.56 185 THR A C 1
ATOM 1504 O O . THR A 1 185 ? -4.075 12.825 12.076 1.00 92.56 185 THR A O 1
ATOM 1507 N N . SER A 1 186 ? -3.118 11.817 13.829 1.00 91.75 186 SER A N 1
ATOM 1508 C CA . SER A 1 186 ? -3.865 12.530 14.860 1.00 91.75 186 SER A CA 1
ATOM 1509 C C . SER A 1 186 ? -3.682 14.051 14.746 1.00 91.75 186 SER A C 1
ATOM 1511 O O . SER A 1 186 ? -2.620 14.563 14.395 1.00 91.75 186 SER A O 1
ATOM 1513 N N . GLY A 1 187 ? -4.759 14.793 15.001 1.00 91.06 187 GLY A N 1
ATOM 1514 C CA . GLY A 1 187 ? -4.827 16.247 14.858 1.00 91.06 187 GLY A CA 1
ATOM 1515 C C . GLY A 1 187 ? -5.012 16.751 13.421 1.00 91.06 187 GLY A C 1
ATOM 1516 O O . GLY A 1 187 ? -5.214 17.949 13.235 1.00 91.06 187 GLY A O 1
ATOM 1517 N N . THR A 1 188 ? -4.986 15.889 12.398 1.00 93.12 188 THR A N 1
ATOM 1518 C CA . THR A 1 188 ? -5.241 16.303 11.009 1.00 93.12 188 THR A CA 1
ATOM 1519 C C . THR A 1 188 ? -6.717 16.682 10.809 1.00 93.12 188 THR A C 1
ATOM 1521 O O . THR A 1 188 ? -7.591 15.909 11.209 1.00 93.12 188 THR A O 1
ATOM 1524 N N . PRO A 1 189 ? -7.037 17.834 10.183 1.00 92.50 189 PRO A N 1
ATOM 1525 C CA . PRO A 1 189 ? -8.417 18.190 9.858 1.00 92.50 189 PRO A CA 1
ATOM 1526 C C . PRO A 1 189 ? -8.965 17.254 8.772 1.00 92.50 189 PRO A C 1
ATOM 1528 O O . PRO A 1 189 ? -8.468 17.239 7.648 1.00 92.50 189 PRO A O 1
ATOM 1531 N N . VAL A 1 190 ? -10.001 16.481 9.103 1.00 91.94 190 VAL A N 1
ATOM 1532 C CA . VAL A 1 190 ? -10.651 15.528 8.187 1.00 91.94 190 VAL A CA 1
ATOM 1533 C C . VAL A 1 190 ? -11.721 16.239 7.364 1.00 91.94 190 VAL A C 1
ATOM 1535 O O . VAL A 1 190 ? -11.754 16.153 6.134 1.00 91.94 190 VAL A O 1
ATOM 1538 N N . VAL A 1 191 ? -12.604 16.976 8.039 1.00 94.06 191 VAL A N 1
ATOM 1539 C CA . VAL A 1 191 ? -13.673 17.747 7.407 1.00 94.06 191 VAL A CA 1
ATOM 1540 C C . VAL A 1 191 ? -14.027 18.950 8.275 1.00 94.06 191 VAL A C 1
ATOM 1542 O O . VAL A 1 191 ? -14.135 18.843 9.491 1.00 94.06 191 VAL A O 1
ATOM 1545 N N . LEU A 1 192 ? -14.180 20.107 7.633 1.00 94.25 192 LEU A N 1
ATOM 1546 C CA . LEU A 1 192 ? -14.585 21.350 8.284 1.00 94.25 192 LEU A CA 1
ATOM 1547 C C . LEU A 1 192 ? -16.080 21.587 8.082 1.00 94.25 192 LEU A C 1
ATOM 1549 O O . LEU A 1 192 ? -16.663 21.152 7.079 1.00 94.25 192 LEU A O 1
ATOM 1553 N N . ARG A 1 193 ? -16.687 22.334 8.998 1.00 93.88 193 ARG A N 1
ATOM 1554 C CA . ARG A 1 193 ? -18.087 22.741 8.926 1.00 93.88 193 ARG A CA 1
ATOM 1555 C C . ARG A 1 193 ? -18.397 23.480 7.625 1.00 93.88 193 ARG A C 1
ATOM 1557 O O . ARG A 1 193 ? -17.690 24.395 7.210 1.00 93.88 193 ARG A O 1
ATOM 1564 N N . GLY A 1 194 ? -19.483 23.073 6.974 1.00 91.56 194 GLY A N 1
ATOM 1565 C CA . GLY A 1 194 ? -19.936 23.614 5.694 1.00 91.56 194 GLY A CA 1
ATOM 1566 C C . GLY A 1 194 ? -19.205 23.055 4.471 1.00 91.56 194 GLY A C 1
ATOM 1567 O O . GLY A 1 194 ? -19.571 23.398 3.347 1.00 91.56 194 GLY A O 1
ATOM 1568 N N . ALA A 1 195 ? -18.205 22.184 4.641 1.00 93.31 195 ALA A N 1
ATOM 1569 C CA . ALA A 1 195 ? -17.528 21.563 3.512 1.00 93.31 195 ALA A CA 1
ATOM 1570 C C . ALA A 1 195 ? -18.371 20.436 2.893 1.00 93.31 195 ALA A C 1
ATOM 1572 O O . ALA A 1 195 ? -19.050 19.685 3.588 1.00 93.31 195 ALA A O 1
ATOM 1573 N N . THR A 1 196 ? -18.282 20.264 1.576 1.00 93.94 196 THR A N 1
ATOM 1574 C CA . THR A 1 196 ? -18.883 19.115 0.888 1.00 93.94 196 THR A CA 1
ATOM 1575 C C . THR A 1 196 ? -18.033 17.861 1.083 1.00 93.94 196 THR A C 1
ATOM 1577 O O . THR A 1 196 ? -16.801 17.910 0.967 1.00 93.94 196 THR A O 1
ATOM 1580 N N . ILE A 1 197 ? -18.690 16.732 1.340 1.00 94.25 197 ILE A N 1
ATOM 1581 C CA . ILE A 1 197 ? -18.060 15.420 1.490 1.00 94.25 197 ILE A CA 1
ATOM 1582 C C . ILE A 1 197 ? -17.709 14.886 0.099 1.00 94.25 197 ILE A C 1
ATOM 1584 O O . ILE A 1 197 ? -18.549 14.340 -0.616 1.00 94.25 197 ILE A O 1
ATOM 1588 N N . THR A 1 198 ? -16.453 15.081 -0.294 1.00 94.06 198 THR A N 1
ATOM 1589 C CA . THR A 1 198 ? -15.865 14.498 -1.506 1.00 94.06 198 THR A CA 1
ATOM 1590 C C . THR A 1 198 ? -15.557 13.014 -1.300 1.00 94.06 198 THR A C 1
ATOM 1592 O O . THR A 1 198 ? -15.600 12.519 -0.173 1.00 94.06 198 THR A O 1
ATOM 1595 N N . THR A 1 199 ? -15.205 12.299 -2.372 1.00 90.94 199 THR A N 1
ATOM 1596 C CA . THR A 1 199 ? -14.798 10.885 -2.301 1.00 90.94 199 THR A CA 1
ATOM 1597 C C . THR A 1 199 ? -13.639 10.670 -1.330 1.00 90.94 199 THR A C 1
ATOM 1599 O O . THR A 1 199 ? -13.711 9.792 -0.480 1.00 90.94 199 THR A O 1
ATOM 1602 N N . GLU A 1 200 ? -12.621 11.528 -1.376 1.00 89.56 200 GLU A N 1
ATOM 1603 C CA . GLU A 1 200 ? -11.471 11.460 -0.466 1.00 89.56 200 GLU A CA 1
ATOM 1604 C C . GLU A 1 200 ? -11.881 11.648 1.004 1.00 89.56 200 GLU A C 1
ATOM 1606 O O . GLU A 1 200 ? -11.541 10.834 1.859 1.00 89.56 200 GLU A O 1
ATOM 1611 N N . LYS A 1 201 ? -12.689 12.675 1.309 1.00 92.19 201 LYS A N 1
ATOM 1612 C CA . LYS A 1 201 ? -13.190 12.909 2.675 1.00 92.19 201 LYS A CA 1
ATOM 1613 C C . LYS A 1 201 ? -14.064 11.765 3.170 1.00 92.19 201 LYS A C 1
ATOM 1615 O O . LYS A 1 201 ? -13.977 11.394 4.335 1.00 92.19 201 LYS A O 1
ATOM 1620 N N . PHE A 1 202 ? -14.879 11.195 2.288 1.00 92.88 202 PHE A N 1
ATOM 1621 C CA . PHE A 1 202 ? -15.690 10.025 2.594 1.00 92.88 202 PHE A CA 1
ATOM 1622 C C . PHE A 1 202 ? -14.820 8.810 2.941 1.00 92.88 202 PHE A C 1
ATOM 1624 O O . PHE A 1 202 ? -15.098 8.122 3.921 1.00 92.88 202 PHE A O 1
ATOM 1631 N N . GLU A 1 203 ? -13.747 8.558 2.188 1.00 91.19 203 GLU A N 1
ATOM 1632 C CA . GLU A 1 203 ? -12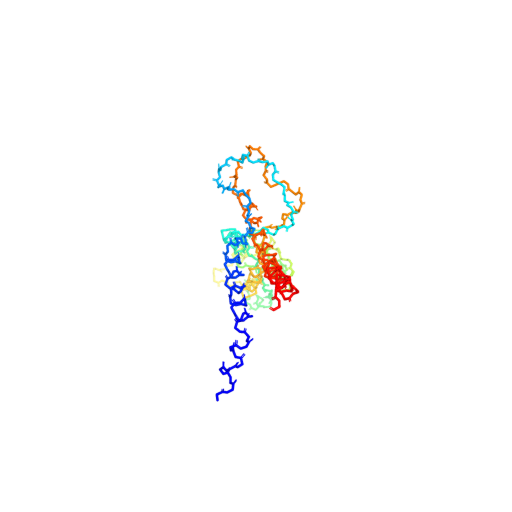.801 7.481 2.495 1.00 91.19 203 GLU A CA 1
ATOM 1633 C C . GLU A 1 203 ? -12.097 7.697 3.839 1.00 91.19 203 GLU A C 1
ATOM 1635 O O . GLU A 1 203 ? -11.973 6.744 4.612 1.00 91.19 203 GLU A O 1
ATOM 1640 N N . MET A 1 204 ? -11.700 8.935 4.152 1.00 91.69 204 MET A N 1
ATOM 1641 C CA . MET A 1 204 ? -11.110 9.281 5.449 1.00 91.69 204 MET A CA 1
ATOM 1642 C C . MET A 1 204 ? -12.091 9.058 6.607 1.00 91.69 204 MET A C 1
ATOM 1644 O O . MET A 1 204 ? -11.734 8.407 7.587 1.00 91.69 204 MET A O 1
ATOM 1648 N N . LEU A 1 205 ? -13.336 9.532 6.481 1.00 92.50 205 LEU A N 1
ATOM 1649 C CA . LEU A 1 205 ? -14.397 9.314 7.473 1.00 92.50 205 LEU A CA 1
ATOM 1650 C C . LEU A 1 205 ? -14.675 7.821 7.678 1.00 92.50 205 LEU A C 1
ATOM 1652 O O . LEU A 1 205 ? -14.761 7.359 8.811 1.00 92.50 205 LEU A O 1
ATOM 1656 N N . LYS A 1 206 ? -14.713 7.047 6.591 1.00 91.69 206 LYS A N 1
ATOM 1657 C CA . LYS A 1 206 ? -14.925 5.597 6.637 1.00 91.69 206 LYS A CA 1
ATOM 1658 C C . LYS A 1 206 ? -13.753 4.840 7.250 1.00 91.69 206 LYS A C 1
ATOM 1660 O O . LYS A 1 206 ? -13.950 3.822 7.911 1.00 91.69 206 LYS A O 1
ATOM 1665 N N . ALA A 1 207 ? -12.521 5.280 7.013 1.00 91.12 207 ALA A N 1
ATOM 1666 C CA . ALA A 1 207 ? -11.353 4.718 7.683 1.00 91.12 207 ALA A CA 1
ATOM 1667 C C . ALA A 1 207 ? -11.399 5.017 9.188 1.00 91.12 207 ALA A C 1
ATOM 1669 O O . ALA A 1 207 ? -11.161 4.120 9.999 1.00 91.12 207 ALA A O 1
ATOM 1670 N N . LEU A 1 208 ? -11.778 6.245 9.549 1.00 90.94 208 LEU A N 1
ATOM 1671 C CA . LEU A 1 208 ? -11.926 6.669 10.932 1.00 90.94 208 LEU A CA 1
ATOM 1672 C C . LEU A 1 208 ? -13.027 5.875 11.653 1.00 90.94 208 LEU A C 1
ATOM 1674 O O . LEU A 1 208 ? -12.756 5.306 12.705 1.00 90.94 208 LEU A O 1
ATOM 1678 N N . GLU A 1 209 ? -14.215 5.735 11.065 1.00 89.94 209 GLU A N 1
ATOM 1679 C CA . GLU A 1 209 ? -15.310 4.906 11.592 1.00 89.94 209 GLU A CA 1
ATOM 1680 C C . GLU A 1 209 ? -14.857 3.466 11.866 1.00 89.94 209 GLU A C 1
ATOM 1682 O O . GLU A 1 209 ? -15.020 2.970 12.978 1.00 89.94 209 GLU A O 1
ATOM 1687 N N . ARG A 1 210 ? -14.183 2.817 10.905 1.00 87.94 210 ARG A N 1
ATOM 1688 C CA . ARG A 1 210 ? -13.654 1.457 11.114 1.00 87.94 210 ARG A CA 1
ATOM 1689 C C . ARG A 1 210 ? -12.665 1.377 12.275 1.00 87.94 210 ARG A C 1
ATOM 1691 O O . ARG A 1 210 ? -12.651 0.376 12.987 1.00 87.94 210 ARG A O 1
ATOM 1698 N N . SER A 1 211 ? -11.818 2.396 12.446 1.00 86.38 211 SER A N 1
ATOM 1699 C CA . SER A 1 211 ? -10.875 2.443 13.569 1.00 86.38 211 SER A CA 1
ATOM 1700 C C . SER A 1 211 ? -11.601 2.576 14.910 1.00 86.38 211 SER A C 1
ATOM 1702 O O . SER A 1 211 ? -11.242 1.890 15.867 1.00 86.38 211 SER A O 1
ATOM 1704 N N . PHE A 1 212 ? -12.681 3.362 14.953 1.00 84.75 212 PHE A N 1
ATOM 1705 C CA . PHE A 1 212 ? -13.540 3.483 16.125 1.00 84.75 212 PHE A CA 1
ATOM 1706 C C . PHE A 1 212 ? -14.239 2.171 16.456 1.00 84.75 212 PHE A C 1
ATOM 1708 O O . PHE A 1 212 ? -14.183 1.756 17.607 1.00 84.75 212 PHE A O 1
ATOM 1715 N N . ASP A 1 213 ? -14.824 1.485 15.475 1.00 81.25 213 ASP A N 1
ATOM 1716 C CA . ASP A 1 213 ? -15.493 0.197 15.689 1.00 81.25 213 ASP A CA 1
ATOM 1717 C C . ASP A 1 213 ? -14.518 -0.883 16.186 1.00 81.25 213 ASP A C 1
ATOM 1719 O O . ASP A 1 213 ? -14.843 -1.675 17.078 1.00 81.25 213 ASP A O 1
ATOM 1723 N N . ALA A 1 214 ? -13.294 -0.895 15.649 1.00 77.81 214 ALA A N 1
ATOM 1724 C CA . ALA A 1 214 ? -12.246 -1.811 16.084 1.00 77.81 214 ALA A CA 1
ATOM 1725 C C . ALA A 1 214 ? -11.830 -1.542 17.541 1.00 77.81 214 ALA A C 1
ATOM 1727 O O . ALA A 1 214 ? -11.806 -2.466 18.356 1.00 77.81 214 ALA A O 1
ATOM 1728 N N . SER A 1 215 ? -11.559 -0.281 17.897 1.00 74.56 215 SER A N 1
ATOM 1729 C CA . SER A 1 215 ? -11.221 0.106 19.275 1.00 74.56 215 SER A CA 1
ATOM 1730 C C . SER A 1 215 ? -12.393 -0.073 20.245 1.00 74.56 215 SER A C 1
ATOM 1732 O O . SER A 1 215 ? -12.200 -0.490 21.388 1.00 74.56 215 SER A O 1
ATOM 1734 N N . ALA A 1 216 ? -13.615 0.195 19.790 1.00 70.94 216 ALA A N 1
ATOM 1735 C CA . ALA A 1 216 ? -14.840 -0.020 20.541 1.00 70.94 216 ALA A CA 1
ATOM 1736 C C . ALA A 1 216 ? -14.983 -1.484 20.953 1.00 70.94 216 ALA A C 1
ATOM 1738 O O . ALA A 1 216 ? -15.309 -1.761 22.104 1.00 70.94 216 ALA A O 1
ATOM 1739 N N . ASN A 1 217 ? -14.724 -2.429 20.047 1.00 70.44 217 ASN A N 1
ATOM 1740 C CA . ASN A 1 217 ? -14.879 -3.855 20.326 1.00 70.44 217 ASN A CA 1
ATOM 1741 C C . ASN A 1 217 ? -13.957 -4.345 21.463 1.00 70.44 217 ASN A C 1
ATOM 1743 O O . ASN A 1 217 ? -14.409 -5.086 22.339 1.00 70.44 217 ASN A O 1
ATOM 1747 N N . GLU A 1 218 ? -12.710 -3.867 21.507 1.00 71.31 218 GLU A N 1
ATOM 1748 C CA . GLU A 1 218 ? -11.760 -4.156 22.594 1.00 71.31 218 GLU A CA 1
ATOM 1749 C C . GLU A 1 218 ? -12.237 -3.576 23.938 1.00 71.31 218 GLU A C 1
ATOM 1751 O O . GLU A 1 218 ? -12.291 -4.272 24.961 1.00 71.31 218 GLU A O 1
ATOM 1756 N N . LEU A 1 219 ? -12.670 -2.309 23.940 1.00 67.75 219 LEU A N 1
ATOM 1757 C CA . LEU A 1 219 ? -13.192 -1.663 25.146 1.00 67.75 219 LEU A CA 1
ATOM 1758 C C . LEU A 1 219 ? -14.483 -2.341 25.636 1.00 67.75 219 LEU A C 1
ATOM 1760 O O . LEU A 1 219 ? -14.658 -2.547 26.838 1.00 67.75 219 LEU A O 1
ATOM 1764 N N . ASN A 1 220 ? -15.353 -2.770 24.720 1.00 75.06 220 ASN A N 1
ATOM 1765 C CA . ASN A 1 220 ? -16.613 -3.439 25.036 1.00 75.06 220 ASN A CA 1
ATOM 1766 C C . ASN A 1 220 ? -16.399 -4.756 25.794 1.00 75.06 220 ASN A C 1
ATOM 1768 O O . ASN A 1 220 ? -17.199 -5.068 26.677 1.00 75.06 220 ASN A O 1
ATOM 1772 N N . TRP A 1 221 ? -15.344 -5.529 25.506 1.00 79.00 221 TRP A N 1
ATOM 1773 C CA . TRP A 1 221 ? -15.070 -6.769 26.243 1.00 79.00 221 TRP A CA 1
ATOM 1774 C C . TRP A 1 221 ? -14.769 -6.495 27.721 1.00 79.00 221 TRP A C 1
ATOM 1776 O O . TRP A 1 221 ? -15.424 -7.050 28.608 1.00 79.00 221 TRP A O 1
ATOM 1786 N N . SER A 1 222 ? -13.827 -5.589 27.993 1.00 77.50 222 SER A N 1
ATOM 1787 C CA . SER A 1 222 ? -13.471 -5.211 29.366 1.00 77.50 222 SER A CA 1
ATOM 1788 C C . SER A 1 222 ? -14.642 -4.554 30.112 1.00 77.50 222 SER A C 1
ATOM 1790 O O . SER A 1 222 ? -14.908 -4.902 31.265 1.00 77.50 222 SER A O 1
ATOM 1792 N N . ALA A 1 223 ? -15.411 -3.694 29.438 1.00 80.62 223 ALA A N 1
ATOM 1793 C CA . ALA A 1 223 ? -16.606 -3.066 29.995 1.00 80.62 223 ALA A CA 1
ATOM 1794 C C . ALA A 1 223 ? -17.700 -4.090 30.345 1.00 80.62 223 ALA A C 1
ATOM 1796 O O . ALA A 1 223 ? -18.310 -3.994 31.410 1.00 80.62 223 ALA A O 1
ATOM 1797 N N . ARG A 1 224 ? -17.919 -5.112 29.503 1.00 83.69 224 ARG A N 1
ATOM 1798 C CA . ARG A 1 224 ? -18.883 -6.198 29.768 1.00 83.69 224 ARG A CA 1
ATOM 1799 C C . ARG A 1 224 ? -18.484 -7.026 30.983 1.00 83.69 224 ARG A C 1
ATOM 1801 O O . ARG A 1 224 ? -19.336 -7.314 31.820 1.00 83.69 224 ARG A O 1
ATOM 1808 N N . VAL A 1 225 ? -17.206 -7.388 31.101 1.00 85.81 225 VAL A N 1
ATOM 1809 C CA . VAL A 1 225 ? -16.696 -8.125 32.269 1.00 85.81 225 VAL A CA 1
ATOM 1810 C C . VAL A 1 225 ? -16.838 -7.282 33.538 1.00 85.81 225 VAL A C 1
ATOM 1812 O O . VAL A 1 225 ? -17.323 -7.785 34.553 1.00 85.81 225 VAL A O 1
ATOM 1815 N N . GLY A 1 226 ? -16.495 -5.992 33.472 1.00 85.81 226 GLY A N 1
ATOM 1816 C CA . GLY A 1 226 ? -16.677 -5.049 34.576 1.00 85.81 226 GLY A CA 1
ATOM 1817 C C . GLY A 1 226 ? -18.140 -4.896 34.999 1.00 85.81 226 GLY A C 1
ATOM 1818 O O . GLY A 1 226 ? -18.439 -4.944 36.190 1.00 85.81 226 GLY A O 1
ATOM 1819 N N . ALA A 1 227 ? -19.064 -4.790 34.040 1.00 86.56 227 ALA A N 1
ATOM 1820 C CA . ALA A 1 227 ? -20.497 -4.712 34.309 1.00 86.56 227 ALA A CA 1
ATOM 1821 C C . ALA A 1 227 ? -21.019 -5.979 35.003 1.00 86.56 227 ALA A C 1
ATOM 1823 O O . ALA A 1 227 ? -21.719 -5.879 36.010 1.00 86.56 227 ALA A O 1
ATOM 1824 N N . VAL A 1 228 ? -20.635 -7.169 34.527 1.00 88.06 228 VAL A N 1
ATOM 1825 C CA . VAL A 1 228 ? -20.998 -8.443 35.173 1.00 88.06 228 VAL A CA 1
ATOM 1826 C C . VAL A 1 228 ? -20.450 -8.505 36.600 1.00 88.06 228 VAL A C 1
ATOM 1828 O O . VAL A 1 228 ? -21.186 -8.856 37.522 1.00 88.06 228 VAL A O 1
ATOM 1831 N N . LEU A 1 229 ? -19.188 -8.120 36.805 1.00 90.19 229 LEU A N 1
ATOM 1832 C CA . LEU A 1 229 ? -18.570 -8.095 38.131 1.00 90.19 229 LEU A CA 1
ATOM 1833 C C . LEU A 1 229 ? -19.294 -7.126 39.073 1.00 90.19 229 LEU A C 1
ATOM 1835 O O . LEU A 1 229 ? -19.583 -7.496 40.209 1.00 90.19 229 LEU A O 1
ATOM 1839 N N . TYR A 1 230 ? -19.632 -5.921 38.608 1.00 89.44 230 TYR A N 1
ATOM 1840 C CA . TYR A 1 230 ? -20.363 -4.927 39.397 1.00 89.44 230 TYR A CA 1
ATOM 1841 C C . TYR A 1 230 ? -21.748 -5.433 39.813 1.00 89.44 230 TYR A C 1
ATOM 1843 O O . TYR A 1 230 ? -22.120 -5.336 40.982 1.00 89.44 230 TYR A O 1
ATOM 1851 N N . ILE A 1 231 ? -22.486 -6.036 38.877 1.00 89.56 231 ILE A N 1
ATOM 1852 C CA . ILE A 1 231 ? -23.799 -6.631 39.143 1.00 89.56 231 ILE A CA 1
ATOM 1853 C C . ILE A 1 231 ? -23.679 -7.746 40.193 1.00 89.56 231 ILE A C 1
ATOM 1855 O O . ILE A 1 231 ? -24.451 -7.775 41.153 1.00 89.56 231 ILE A O 1
ATOM 1859 N N . LEU A 1 232 ? -22.689 -8.635 40.061 1.00 88.00 232 LEU A N 1
ATOM 1860 C CA . LEU A 1 232 ? -22.440 -9.697 41.040 1.00 88.00 232 LEU A CA 1
ATOM 1861 C C . LEU A 1 232 ? -22.083 -9.136 42.421 1.00 88.00 232 LEU A C 1
ATOM 1863 O O . LEU A 1 232 ? -22.582 -9.639 43.427 1.00 88.00 232 LEU A O 1
ATOM 1867 N N . LEU A 1 233 ? -21.268 -8.080 42.481 1.00 89.62 233 LEU A N 1
ATOM 1868 C CA . LEU A 1 233 ? -20.887 -7.410 43.727 1.00 89.62 233 LEU A CA 1
ATOM 1869 C C . LEU A 1 233 ? -22.109 -6.756 44.394 1.00 89.62 233 LEU A C 1
ATOM 1871 O O . LEU A 1 233 ? -22.294 -6.893 45.602 1.00 89.62 233 LEU A O 1
ATOM 1875 N N . MET A 1 234 ? -22.995 -6.134 43.612 1.00 89.69 234 MET A N 1
ATOM 1876 C CA . MET A 1 234 ? -24.248 -5.560 44.109 1.00 89.69 234 MET A CA 1
ATOM 1877 C C . MET A 1 234 ? -25.151 -6.631 44.739 1.00 89.69 234 MET A C 1
ATOM 1879 O O . MET A 1 234 ? -25.640 -6.453 45.857 1.00 89.69 234 MET A O 1
ATOM 1883 N N . PHE A 1 235 ? -25.328 -7.775 44.071 1.00 87.19 235 PHE A N 1
ATOM 1884 C CA . PHE A 1 235 ? -26.091 -8.893 44.634 1.00 87.19 235 PHE A CA 1
ATOM 1885 C C . PHE A 1 235 ? -25.403 -9.527 45.845 1.00 87.19 235 PHE A C 1
ATOM 1887 O O . PHE A 1 235 ? -26.085 -9.926 46.787 1.00 87.19 235 PHE A O 1
ATOM 1894 N N . PHE A 1 236 ? -24.071 -9.591 45.859 1.00 87.62 236 PHE A N 1
ATOM 1895 C CA . PHE A 1 236 ? -23.308 -10.078 47.005 1.00 87.62 236 PHE A CA 1
ATOM 1896 C C . PHE A 1 236 ? -23.489 -9.177 48.232 1.00 87.62 236 PHE A C 1
ATOM 1898 O O . PHE A 1 236 ? -23.774 -9.674 49.321 1.00 87.62 236 PHE A O 1
ATOM 1905 N N . ALA A 1 237 ? -23.403 -7.856 48.060 1.00 87.50 237 ALA A N 1
ATOM 1906 C CA . ALA A 1 237 ? -23.656 -6.896 49.131 1.00 87.50 237 ALA A CA 1
ATOM 1907 C C . ALA A 1 237 ? -25.085 -7.033 49.686 1.00 87.50 237 ALA A C 1
ATOM 1909 O O . ALA A 1 237 ? -25.276 -7.062 50.903 1.00 87.50 237 ALA A O 1
ATOM 1910 N N . LEU A 1 238 ? -26.077 -7.206 48.805 1.00 88.00 238 LEU A N 1
ATOM 1911 C CA . LEU A 1 238 ? -27.463 -7.467 49.199 1.00 88.00 238 LEU A CA 1
ATOM 1912 C C . LEU A 1 238 ? -27.606 -8.788 49.976 1.00 88.00 238 LEU A C 1
ATOM 1914 O O . LEU A 1 238 ? -28.336 -8.847 50.965 1.00 88.00 238 LEU A O 1
ATOM 1918 N N . ALA A 1 239 ? -26.889 -9.835 49.563 1.00 86.25 239 ALA A N 1
ATOM 1919 C CA . ALA A 1 239 ? -26.890 -11.131 50.234 1.00 86.25 239 ALA A CA 1
ATOM 1920 C C . ALA A 1 239 ? -26.327 -11.041 51.661 1.00 86.25 239 ALA A C 1
ATOM 1922 O O . ALA A 1 239 ? -26.913 -11.587 52.597 1.00 86.25 239 ALA A O 1
ATOM 1923 N N . VAL A 1 240 ? -25.212 -10.321 51.834 1.00 86.62 240 VAL A N 1
ATOM 1924 C CA . VAL A 1 240 ? -24.604 -10.063 53.148 1.00 86.62 240 VAL A CA 1
ATOM 1925 C C . VAL A 1 240 ? -25.557 -9.258 54.028 1.00 86.62 240 VAL A C 1
ATOM 1927 O O . VAL A 1 240 ? -25.775 -9.626 55.180 1.00 86.62 240 VAL A O 1
ATOM 1930 N N . TYR A 1 241 ? -26.177 -8.206 53.485 1.00 88.69 241 TYR A N 1
ATOM 1931 C CA . TYR A 1 241 ? -27.152 -7.393 54.213 1.00 88.69 241 TYR A CA 1
ATOM 1932 C C . TYR A 1 241 ? -28.335 -8.228 54.727 1.00 88.69 241 TYR A C 1
ATOM 1934 O O . TYR A 1 241 ? -28.686 -8.149 55.906 1.00 88.69 241 TYR A O 1
ATOM 1942 N N . LEU A 1 242 ? -28.915 -9.071 53.866 1.00 84.31 242 LEU A N 1
ATOM 1943 C CA . LEU A 1 242 ? -30.006 -9.965 54.255 1.00 84.31 242 LEU A CA 1
ATOM 1944 C C . LEU A 1 242 ? -29.563 -10.976 55.313 1.00 84.31 242 LEU A C 1
ATOM 1946 O O . LEU A 1 242 ? -30.310 -11.214 56.254 1.00 84.31 242 LEU A O 1
ATOM 1950 N N . HIS A 1 243 ? -28.352 -11.527 55.210 1.00 82.56 243 HIS A N 1
ATOM 1951 C CA . HIS A 1 243 ? -27.845 -12.470 56.206 1.00 82.56 243 HIS A CA 1
ATOM 1952 C C . HIS A 1 243 ? -27.668 -11.841 57.594 1.00 82.56 243 HIS A C 1
ATOM 1954 O O . HIS A 1 243 ? -27.947 -12.489 58.599 1.00 82.56 243 HIS A O 1
ATOM 1960 N N . VAL A 1 244 ? -27.209 -10.588 57.646 1.00 85.38 244 VAL A N 1
ATOM 1961 C CA . VAL A 1 244 ? -26.956 -9.872 58.903 1.00 85.38 244 VAL A CA 1
ATOM 1962 C C . VAL A 1 244 ? -28.258 -9.430 59.575 1.00 85.38 244 VAL A C 1
ATOM 1964 O O . VAL A 1 244 ? -28.377 -9.540 60.793 1.00 85.38 244 VAL A O 1
ATOM 1967 N N . HIS A 1 245 ? -29.234 -8.933 58.809 1.00 81.50 245 HIS A N 1
ATOM 1968 C CA . HIS A 1 245 ? -30.459 -8.345 59.367 1.00 81.50 245 HIS A CA 1
ATOM 1969 C C . HIS A 1 245 ? -31.665 -9.293 59.411 1.00 81.50 245 HIS A C 1
ATOM 1971 O O . HIS A 1 245 ? -32.596 -9.043 60.176 1.00 81.50 245 HIS A O 1
ATOM 1977 N N . TYR A 1 246 ? -31.659 -10.374 58.627 1.00 75.88 246 TYR A N 1
ATOM 1978 C CA . TYR A 1 246 ? -32.760 -11.337 58.530 1.00 75.88 246 TYR A CA 1
ATOM 1979 C C . TYR A 1 246 ? -32.233 -12.789 58.542 1.00 75.88 246 TYR A C 1
ATOM 1981 O O . TYR A 1 246 ? -32.252 -13.452 57.499 1.00 75.88 246 TYR A O 1
ATOM 1989 N N . PRO A 1 247 ? -31.750 -13.285 59.701 1.00 61.69 247 PRO A N 1
ATOM 1990 C CA . PRO A 1 247 ? -31.196 -14.636 59.827 1.00 61.69 247 PRO A CA 1
ATOM 1991 C C . PRO A 1 247 ? -32.198 -15.775 59.531 1.00 61.69 247 PRO A C 1
ATOM 1993 O O . PRO A 1 247 ? -33.434 -15.610 59.688 1.00 61.69 247 PRO A O 1
#